Protein AF-A0A485MNL4-F1 (afdb_monomer)

Solvent-accessible surface area (backbone atoms only — not comparable to full-atom values): 18359 Å² total; per-residue (Å²): 131,90,80,83,50,73,73,52,52,54,50,49,51,54,51,47,52,50,51,50,51,48,53,63,47,47,63,46,69,73,33,66,62,51,66,76,72,55,74,63,63,69,61,50,52,50,51,52,49,53,49,51,51,50,53,51,53,50,50,52,52,53,52,52,53,53,51,51,50,54,50,51,52,53,51,48,56,52,50,52,55,47,52,55,50,50,52,51,52,50,54,48,54,53,49,54,47,41,67,71,73,60,40,70,81,76,41,93,62,27,76,82,67,41,93,56,39,81,77,72,53,75,68,95,71,86,54,96,82,42,82,84,64,37,77,90,66,69,73,63,60,92,84,64,65,88,56,51,66,60,54,50,50,53,50,52,51,50,54,49,52,52,52,52,50,53,49,53,53,52,52,50,52,52,50,53,49,50,54,51,51,52,51,49,51,52,52,50,52,51,51,53,52,50,52,52,51,52,53,50,52,50,53,51,49,54,50,49,50,54,49,50,51,52,50,52,55,48,64,73,63,60,87,75,86,87,82,84,89,83,84,89,78,81,86,84,82,94,75,90,73,87,75,83,79,81,82,81,79,81,88,76,82,85,77,79,74,82,72,73,80,78,78,73,79,79,83,76,80,82,74,88,76,88,80,90,82,84,83,89,78,91,84,84,84,84,83,87,88,130

Nearest PDB structures (foldseek):
  9cpc-assembly1_3Y  TM=6.433E-01  e=2.963E-23  Sus scrofa
  8otz-assembly1_Bj  TM=6.493E-01  e=3.528E-22  Bos taurus
  8j07-assembly1_5A  TM=6.165E-01  e=1.209E-22  Homo sapiens
  8to0-assembly1_Do  TM=5.913E-01  e=4.375E-20  Mus musculus

Structure (mmCIF, N/CA/C/O backbone):
data_AF-A0A485MNL4-F1
#
_entry.id   AF-A0A485MNL4-F1
#
loop_
_atom_site.group_PDB
_atom_site.id
_atom_site.type_symbol
_atom_site.label_atom_id
_atom_site.label_alt_id
_atom_site.label_comp_id
_atom_site.label_asym_id
_atom_site.label_entity_id
_atom_site.label_seq_id
_atom_site.pdbx_PDB_ins_code
_atom_site.Cartn_x
_atom_site.Cartn_y
_atom_site.Cartn_z
_atom_site.occupancy
_atom_site.B_iso_or_equiv
_atom_site.auth_seq_id
_atom_site.auth_comp_id
_atom_site.auth_asym_id
_atom_site.auth_atom_id
_atom_site.pdbx_PDB_model_num
ATOM 1 N N . MET A 1 1 ? -87.665 10.469 116.445 1.00 46.78 1 MET A N 1
ATOM 2 C CA . MET A 1 1 ? -86.927 9.883 115.307 1.00 46.78 1 MET A CA 1
ATOM 3 C C . MET A 1 1 ? -86.940 10.929 114.205 1.00 46.78 1 MET A C 1
ATOM 5 O O . MET A 1 1 ? -87.930 11.023 113.494 1.00 46.78 1 MET A O 1
ATOM 9 N N . GLU A 1 2 ? -85.938 11.808 114.157 1.00 48.69 2 GLU A N 1
ATOM 10 C CA . GLU A 1 2 ? -85.846 12.816 113.092 1.00 48.69 2 GLU A CA 1
ATOM 11 C C . GLU A 1 2 ? -85.555 12.113 111.759 1.00 48.69 2 GLU A C 1
ATOM 13 O O . GLU A 1 2 ? -84.594 11.352 111.643 1.00 48.69 2 GLU A O 1
ATOM 18 N N . ILE A 1 3 ? -86.433 12.309 110.775 1.00 55.81 3 ILE A N 1
ATOM 19 C CA . ILE A 1 3 ? -86.341 11.696 109.447 1.00 55.81 3 ILE A CA 1
ATOM 20 C C . ILE A 1 3 ? -85.399 12.566 108.606 1.00 55.81 3 ILE A C 1
ATOM 22 O O . ILE A 1 3 ? -85.751 13.686 108.238 1.00 55.81 3 ILE A O 1
ATOM 26 N N . ALA A 1 4 ? -84.194 12.065 108.327 1.00 59.66 4 ALA A N 1
ATOM 27 C CA . ALA A 1 4 ? -83.199 12.771 107.521 1.00 59.66 4 ALA A CA 1
ATOM 28 C C . ALA A 1 4 ? -83.695 12.979 106.075 1.00 59.66 4 ALA A C 1
ATOM 30 O O . ALA A 1 4 ? -84.113 12.032 105.408 1.00 59.66 4 ALA A O 1
ATOM 31 N N . GLN A 1 5 ? -83.642 14.221 105.583 1.00 67.62 5 GLN A N 1
ATOM 32 C CA . GLN A 1 5 ? -84.063 14.597 104.228 1.00 67.62 5 GLN A CA 1
ATOM 33 C C . GLN A 1 5 ? -83.014 14.156 103.179 1.00 67.62 5 GLN A C 1
ATOM 35 O O . GLN A 1 5 ? -81.820 14.116 103.481 1.00 67.62 5 GLN A O 1
ATOM 40 N N . PRO A 1 6 ? -83.392 13.881 101.915 1.00 67.69 6 PRO A N 1
ATOM 41 C CA . PRO A 1 6 ? -82.463 13.407 100.875 1.00 67.69 6 PRO A CA 1
ATOM 42 C C . PRO A 1 6 ? -81.295 14.372 100.593 1.00 67.69 6 PRO A C 1
ATOM 44 O O . PRO A 1 6 ? -80.171 13.931 100.362 1.00 67.69 6 PRO A O 1
ATOM 47 N N . ARG A 1 7 ? -81.520 15.690 100.717 1.00 68.12 7 ARG A N 1
ATOM 48 C CA . ARG A 1 7 ? -80.455 16.712 100.636 1.00 68.12 7 ARG A CA 1
ATOM 49 C C . ARG A 1 7 ? -79.430 16.589 101.763 1.00 68.12 7 ARG A C 1
ATOM 51 O O . ARG A 1 7 ? -78.258 16.905 101.566 1.00 68.12 7 ARG A O 1
ATOM 58 N N . ASP A 1 8 ? -79.851 16.130 102.936 1.00 69.88 8 ASP A N 1
ATOM 59 C CA . ASP A 1 8 ? -78.953 15.912 104.064 1.00 69.88 8 ASP A CA 1
ATOM 60 C C . ASP A 1 8 ? -78.149 14.625 103.873 1.00 69.88 8 ASP A C 1
ATOM 62 O O . ASP A 1 8 ? -76.959 14.615 104.171 1.00 69.88 8 ASP A O 1
ATOM 66 N N . LEU A 1 9 ? -78.717 13.584 103.255 1.00 74.00 9 LEU A N 1
ATOM 67 C CA . LEU A 1 9 ? -77.975 12.370 102.891 1.00 74.00 9 LEU A CA 1
ATOM 68 C C . LEU A 1 9 ? -76.849 12.653 101.877 1.00 74.00 9 LEU A C 1
ATOM 70 O O . LEU A 1 9 ? -75.722 12.193 102.061 1.00 74.00 9 LEU A O 1
ATOM 74 N N . GLU A 1 10 ? -77.105 13.468 100.851 1.00 77.88 10 GLU A N 1
ATOM 75 C CA . GLU A 1 10 ? -76.073 13.931 99.907 1.00 77.88 10 GLU A CA 1
ATOM 76 C C . GLU A 1 10 ? -74.975 14.756 100.601 1.00 77.88 10 GLU A C 1
ATOM 78 O O . GLU A 1 10 ? -73.777 14.594 100.323 1.00 77.88 10 GLU A O 1
ATOM 83 N N . ARG A 1 11 ? -75.359 15.607 101.563 1.00 78.50 11 ARG A N 1
ATOM 84 C CA . ARG A 1 11 ? -74.416 16.327 102.435 1.00 78.50 11 ARG A CA 1
ATOM 85 C C . ARG A 1 11 ? -73.594 15.364 103.291 1.00 78.50 11 ARG A C 1
ATOM 87 O O . ARG A 1 11 ? -72.381 15.526 103.375 1.00 78.50 11 ARG A O 1
ATOM 94 N N . TYR A 1 12 ? -74.193 14.326 103.867 1.00 81.06 12 TYR A N 1
ATOM 95 C CA . TYR A 1 12 ? -73.463 13.319 104.637 1.00 81.06 12 TYR A CA 1
ATOM 96 C C . TYR A 1 12 ? -72.499 12.506 103.767 1.00 81.06 12 TYR A C 1
ATOM 98 O O . TYR A 1 12 ? -71.368 12.275 104.189 1.00 81.06 12 TYR A O 1
ATOM 106 N N . LEU A 1 13 ? -72.877 12.132 102.541 1.00 83.88 13 LEU A N 1
ATOM 107 C CA . LEU A 1 13 ? -72.002 11.408 101.611 1.00 83.88 13 LEU A CA 1
ATOM 108 C C . LEU A 1 13 ? -70.831 12.266 101.123 1.00 83.88 13 LEU A C 1
ATOM 110 O O . LEU A 1 13 ? -69.694 11.794 101.079 1.00 83.88 13 LEU A O 1
ATOM 114 N N . SER A 1 14 ? -71.075 13.530 100.776 1.00 84.88 14 SER A N 1
ATOM 115 C CA . SER A 1 14 ? -70.011 14.470 100.396 1.00 84.88 14 SER A CA 1
ATOM 116 C C . SER A 1 14 ? -69.065 14.764 101.566 1.00 84.88 14 SER A C 1
ATOM 118 O O . SER A 1 14 ? -67.843 14.729 101.392 1.00 84.88 14 SER A O 1
ATOM 120 N N . LEU A 1 15 ? -69.598 14.946 102.779 1.00 84.38 15 LEU A N 1
ATOM 121 C CA . LEU A 1 15 ? -68.804 15.069 104.003 1.00 84.38 15 LEU A CA 1
ATOM 122 C C . LEU A 1 15 ? -68.019 13.788 104.309 1.00 84.38 15 LEU A C 1
ATOM 124 O O . LEU A 1 15 ? -66.856 13.879 104.696 1.00 84.38 15 LEU A O 1
ATOM 128 N N . ALA A 1 16 ? -68.600 12.606 104.102 1.00 85.38 16 ALA A N 1
ATOM 129 C CA . ALA A 1 16 ? -67.926 11.323 104.286 1.00 85.38 16 ALA A CA 1
ATOM 130 C C . ALA A 1 16 ? -66.794 11.122 103.268 1.00 85.38 16 ALA A C 1
ATOM 132 O O . ALA A 1 16 ? -65.694 10.749 103.666 1.00 85.38 16 ALA A O 1
ATOM 133 N N . LYS A 1 17 ? -67.006 11.453 101.985 1.00 89.06 17 LYS A N 1
ATOM 134 C CA . LYS A 1 17 ? -65.956 11.454 100.947 1.00 89.06 17 LYS A CA 1
ATOM 135 C C . LYS A 1 17 ? -64.816 12.405 101.304 1.00 89.06 17 LYS A C 1
ATOM 137 O O . LYS A 1 17 ? -63.653 12.029 101.1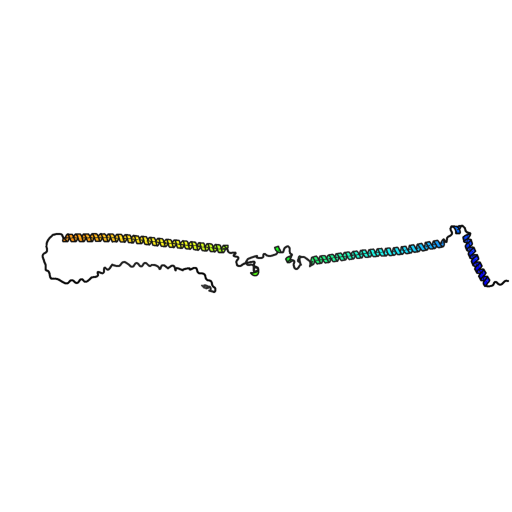87 1.00 89.06 17 LYS A O 1
ATOM 142 N N . ARG A 1 18 ? -65.137 13.609 101.794 1.00 87.31 18 ARG A N 1
ATOM 143 C CA . ARG A 1 18 ? -64.138 14.588 102.246 1.00 87.31 18 ARG A CA 1
ATOM 144 C C . ARG A 1 18 ? -63.364 14.082 103.461 1.00 87.31 18 ARG A C 1
ATOM 146 O O . ARG A 1 18 ? -62.141 14.125 103.450 1.00 87.31 18 ARG A O 1
ATOM 153 N N . ARG A 1 19 ? -64.054 13.552 104.477 1.00 87.44 19 ARG A N 1
ATOM 154 C CA . ARG A 1 19 ? -63.427 12.943 105.664 1.00 87.44 19 ARG A CA 1
ATOM 155 C C . ARG A 1 19 ? -62.539 11.760 105.280 1.00 87.44 19 ARG A C 1
ATOM 157 O O . ARG A 1 19 ? -61.420 11.669 105.764 1.00 87.44 19 ARG A O 1
ATOM 164 N N . HIS A 1 20 ? -62.994 10.894 104.378 1.00 89.00 20 HIS A N 1
ATOM 165 C CA . HIS A 1 20 ? -62.221 9.760 103.876 1.00 89.00 20 HIS A CA 1
ATOM 166 C C . HIS A 1 20 ? -60.980 10.211 103.087 1.00 89.00 20 HIS A C 1
ATOM 168 O O . HIS A 1 20 ? -59.881 9.720 103.337 1.00 89.00 20 HIS A O 1
ATOM 174 N N . GLY A 1 21 ? -61.126 11.200 102.200 1.00 89.56 21 GLY A N 1
ATOM 175 C CA . GLY A 1 21 ? -60.011 11.814 101.479 1.00 89.56 21 GLY A CA 1
ATOM 176 C C . GLY A 1 21 ? -58.986 12.463 102.414 1.00 89.56 21 GLY A C 1
ATOM 177 O O . GLY A 1 21 ? -57.785 12.250 102.237 1.00 89.56 21 GLY A O 1
ATOM 178 N N . GLU A 1 22 ? -59.443 13.179 103.449 1.00 89.56 22 GLU A N 1
ATOM 179 C CA . GLU A 1 22 ? -58.570 13.742 104.488 1.00 89.56 22 GLU A CA 1
ATOM 180 C C . GLU A 1 22 ? -57.870 12.645 105.295 1.00 89.56 22 GLU A C 1
ATOM 182 O O . GLU A 1 22 ? -56.666 12.742 105.504 1.00 89.56 22 GLU A O 1
ATOM 187 N N . LEU A 1 23 ? -58.545 11.551 105.663 1.00 87.69 23 LEU A N 1
ATOM 188 C CA . LEU A 1 23 ? -57.902 10.410 106.329 1.00 87.69 23 LEU A CA 1
ATOM 189 C C . LEU A 1 23 ? -56.820 9.760 105.443 1.00 87.69 23 LEU A C 1
ATOM 191 O O . LEU A 1 23 ? -55.719 9.479 105.920 1.00 87.69 23 LEU A O 1
ATOM 195 N N . CYS A 1 24 ? -57.073 9.564 104.144 1.00 86.00 24 CYS A N 1
ATOM 196 C CA . CYS A 1 24 ? -56.075 9.038 103.199 1.00 86.00 24 CYS A CA 1
ATOM 197 C C . CYS A 1 24 ? -54.913 10.015 102.944 1.00 86.00 24 CYS A C 1
ATOM 199 O O . CYS A 1 24 ? -53.790 9.602 102.644 1.00 86.00 24 CYS A O 1
ATOM 201 N N . ARG A 1 25 ? -55.150 11.324 103.058 1.00 86.50 25 ARG A N 1
ATOM 202 C CA . ARG A 1 25 ? -54.112 12.358 102.974 1.00 86.50 25 ARG A CA 1
ATOM 203 C C . ARG A 1 25 ? -53.277 12.428 104.254 1.00 86.50 25 ARG A C 1
ATOM 205 O O . ARG A 1 25 ? -52.053 12.419 104.168 1.00 86.50 25 ARG A O 1
ATOM 212 N N . GLN A 1 26 ? -53.907 12.421 105.426 1.00 87.00 26 GLN A N 1
ATOM 213 C CA . GLN A 1 26 ? -53.241 12.423 106.731 1.00 87.00 26 GLN A CA 1
ATOM 214 C C . GLN A 1 26 ? -52.296 11.225 106.886 1.00 87.00 26 GLN A C 1
ATOM 216 O O . GLN A 1 26 ? -51.151 11.410 107.293 1.00 87.00 26 GLN A O 1
ATOM 221 N N . LYS A 1 27 ? -52.712 10.024 106.454 1.00 84.69 27 LYS A N 1
ATOM 222 C CA . LYS A 1 27 ? -51.850 8.825 106.408 1.00 84.69 27 LYS A CA 1
ATOM 223 C C . LYS A 1 27 ? -50.544 9.036 105.624 1.00 84.69 27 LYS A C 1
ATOM 225 O O . LYS A 1 27 ? -49.531 8.431 105.962 1.00 84.69 27 LYS A O 1
ATOM 230 N N . ARG A 1 28 ? -50.551 9.898 104.599 1.00 81.94 28 ARG A N 1
ATOM 231 C CA . ARG A 1 28 ? -49.361 10.253 103.804 1.00 81.94 28 ARG A CA 1
ATOM 232 C C . ARG A 1 28 ? -48.537 11.370 104.451 1.00 81.94 28 ARG A C 1
ATOM 234 O O . ARG A 1 28 ? -47.317 11.290 104.449 1.00 81.94 28 ARG A O 1
ATOM 241 N N . ILE A 1 29 ? -49.191 12.380 105.031 1.00 83.75 29 ILE A N 1
ATOM 242 C CA . ILE A 1 29 ? -48.534 13.562 105.623 1.00 83.75 29 ILE A CA 1
ATOM 243 C C . ILE A 1 29 ? -47.827 13.239 106.947 1.00 83.75 29 ILE A C 1
ATOM 245 O O . ILE A 1 29 ? -46.728 13.741 107.194 1.00 83.75 29 ILE A O 1
ATOM 249 N N . PHE A 1 30 ? -48.445 12.411 107.796 1.00 85.44 30 PHE A N 1
ATOM 250 C CA . PHE A 1 30 ? -47.913 12.081 109.123 1.00 85.44 30 PHE A CA 1
ATOM 251 C C . PHE A 1 30 ? -46.879 10.946 109.110 1.00 85.44 30 PHE A C 1
ATOM 253 O O . PHE A 1 30 ? -46.165 10.764 110.092 1.00 85.44 30 PHE A O 1
ATOM 260 N N . ASN A 1 31 ? -46.735 10.215 108.000 1.00 84.62 31 ASN A N 1
ATOM 261 C CA . ASN A 1 31 ? -45.652 9.251 107.829 1.00 84.62 31 ASN A CA 1
ATOM 262 C C . ASN A 1 31 ? -44.394 9.967 107.302 1.00 84.62 31 ASN A C 1
ATOM 264 O O . ASN A 1 31 ? -44.281 10.267 106.113 1.00 84.62 31 ASN A O 1
ATOM 268 N N . ALA A 1 32 ? -43.433 10.234 108.192 1.00 85.75 32 ALA A N 1
ATOM 269 C CA . ALA A 1 32 ? -42.206 10.959 107.856 1.00 85.75 32 ALA A CA 1
ATOM 270 C C . ALA A 1 32 ? -41.379 10.284 106.742 1.00 85.75 32 ALA A C 1
ATOM 272 O O . ALA A 1 32 ? -40.773 10.984 105.934 1.00 85.75 32 ALA A O 1
ATOM 273 N N . ARG A 1 33 ? -41.393 8.946 106.645 1.00 84.12 33 ARG A N 1
ATOM 274 C CA . ARG A 1 33 ? -40.648 8.195 105.621 1.00 84.12 33 ARG A CA 1
ATOM 275 C C . ARG A 1 33 ? -41.258 8.373 104.231 1.00 84.12 33 ARG A C 1
ATOM 277 O O . ARG A 1 33 ? -40.530 8.680 103.293 1.00 84.12 33 ARG A O 1
ATOM 284 N N . ASN A 1 34 ? -42.584 8.279 104.118 1.00 83.25 34 ASN A N 1
ATOM 285 C CA . ASN A 1 34 ? -43.293 8.512 102.852 1.00 83.25 34 ASN A CA 1
ATOM 286 C C . ASN A 1 34 ? -43.189 9.975 102.389 1.00 83.25 34 ASN A C 1
ATOM 288 O O . ASN A 1 34 ? -43.314 10.255 101.204 1.00 83.25 34 ASN A O 1
ATOM 292 N N . ARG A 1 35 ? -42.944 10.919 103.305 1.00 80.38 35 ARG A N 1
ATOM 293 C CA . ARG A 1 35 ? -42.721 12.332 102.970 1.00 80.38 35 ARG A CA 1
ATOM 294 C C . ARG A 1 35 ? -41.326 12.606 102.403 1.00 80.38 35 ARG A C 1
ATOM 296 O O . ARG A 1 35 ? -41.183 13.514 101.596 1.00 80.38 35 ARG A O 1
ATOM 303 N N . ILE A 1 36 ? -40.312 11.862 102.851 1.00 83.38 36 ILE A N 1
ATOM 304 C CA . ILE A 1 36 ? -38.912 12.070 102.444 1.00 83.38 36 ILE A CA 1
ATOM 305 C C . ILE A 1 36 ? -38.550 11.205 101.222 1.00 83.38 36 ILE A C 1
ATOM 307 O O . ILE A 1 36 ? -37.844 11.684 100.344 1.00 83.38 36 ILE A O 1
ATOM 311 N N . ILE A 1 37 ? -39.025 9.953 101.150 1.00 83.69 37 ILE A N 1
ATOM 312 C CA . ILE A 1 37 ? -38.625 8.950 100.131 1.00 83.69 37 ILE A CA 1
ATOM 313 C C . ILE A 1 37 ? -39.855 8.193 99.584 1.00 83.69 37 ILE A C 1
ATOM 315 O O . ILE A 1 37 ? -39.777 7.035 99.185 1.00 83.69 37 ILE A O 1
ATOM 319 N N . GLY A 1 38 ? -41.043 8.796 99.636 1.00 79.62 38 GLY A N 1
ATOM 320 C CA . GLY A 1 38 ? -42.254 8.151 99.128 1.00 79.62 38 GLY A CA 1
ATOM 321 C C . GLY A 1 38 ? -42.278 8.110 97.605 1.00 79.62 38 GLY A C 1
ATOM 322 O O . GLY A 1 38 ? -42.076 9.130 96.951 1.00 79.62 38 GLY A O 1
ATOM 323 N N . GLY A 1 39 ? -42.589 6.941 97.058 1.00 84.00 39 GLY A N 1
ATOM 324 C CA . GLY A 1 39 ? -42.828 6.724 95.639 1.00 84.00 39 GLY A CA 1
ATOM 325 C C . GLY A 1 39 ? -43.716 5.505 95.437 1.00 84.00 39 GLY A C 1
ATOM 326 O O . GLY A 1 39 ? -43.898 4.707 96.357 1.00 84.00 39 GLY A O 1
ATOM 327 N N . ASP A 1 40 ? -44.300 5.405 94.251 1.00 87.44 40 ASP A N 1
ATOM 328 C CA . ASP A 1 40 ? -45.097 4.254 93.843 1.00 87.44 40 ASP A CA 1
ATOM 329 C C . ASP A 1 40 ? -44.173 3.251 93.140 1.00 87.44 40 ASP A C 1
ATOM 331 O O . ASP A 1 40 ? -43.822 3.427 91.973 1.00 87.44 40 ASP A O 1
ATOM 335 N N . THR A 1 41 ? -43.709 2.249 93.891 1.00 86.88 41 THR A N 1
ATOM 336 C CA . THR A 1 41 ? -42.782 1.223 93.388 1.00 86.88 41 THR A CA 1
ATOM 337 C C . THR A 1 41 ? -43.399 0.420 92.254 1.00 86.88 41 THR A C 1
ATOM 339 O O . THR A 1 41 ? -42.719 0.146 91.271 1.00 86.88 41 THR A O 1
ATOM 342 N N . ASP A 1 42 ? -44.698 0.136 92.343 1.00 89.94 42 ASP A N 1
ATOM 343 C CA . ASP A 1 42 ? -45.415 -0.667 91.357 1.00 89.94 42 ASP A CA 1
ATOM 344 C C . ASP A 1 42 ? -45.552 0.108 90.034 1.00 89.94 42 ASP A C 1
ATOM 346 O O . ASP A 1 42 ? -45.394 -0.457 88.950 1.00 89.94 42 ASP A O 1
ATOM 350 N N . ALA A 1 43 ? -45.764 1.430 90.103 1.00 93.38 43 ALA A N 1
ATOM 351 C CA . ALA A 1 43 ? -45.771 2.294 88.922 1.00 93.38 43 ALA A CA 1
ATOM 352 C C . ALA A 1 43 ? -44.386 2.422 88.265 1.00 93.38 43 ALA A C 1
ATOM 354 O O . ALA A 1 43 ? -44.294 2.470 87.037 1.00 93.38 43 ALA A O 1
ATOM 355 N N . TRP A 1 44 ? -43.305 2.473 89.050 1.00 93.25 44 TRP A N 1
ATOM 356 C CA . TRP A 1 44 ? -41.940 2.471 88.509 1.00 93.25 44 TRP A CA 1
ATOM 357 C C . TRP A 1 44 ? -41.582 1.132 87.867 1.00 93.25 44 TRP A C 1
ATOM 359 O O . TRP A 1 44 ? -41.021 1.122 86.772 1.00 93.25 44 TRP A O 1
ATOM 369 N N . ASP A 1 45 ? -41.960 0.015 88.486 1.00 94.62 45 ASP A N 1
ATOM 370 C CA . ASP A 1 45 ? -41.765 -1.318 87.915 1.00 94.62 45 ASP A CA 1
ATOM 371 C C . ASP A 1 45 ? -42.534 -1.473 86.594 1.00 94.62 45 ASP A C 1
ATOM 373 O O . ASP A 1 45 ? -41.979 -1.981 85.615 1.00 94.62 45 ASP A O 1
ATOM 377 N N . ALA A 1 46 ? -43.764 -0.948 86.514 1.00 94.44 46 ALA A N 1
ATOM 378 C CA . ALA A 1 46 ? -44.531 -0.891 85.271 1.00 94.44 46 ALA A CA 1
ATOM 379 C C . ALA A 1 46 ? -43.841 -0.029 84.194 1.00 94.44 46 ALA A C 1
ATOM 381 O O . ALA A 1 46 ? -43.721 -0.461 83.049 1.00 94.44 46 ALA A O 1
ATOM 382 N N . GLN A 1 47 ? -43.308 1.147 84.549 1.00 94.88 47 GLN A N 1
ATOM 383 C CA . GLN A 1 47 ? -42.560 2.001 83.613 1.00 94.88 47 GLN A CA 1
ATOM 384 C C . GLN A 1 47 ? -41.284 1.328 83.093 1.00 94.88 47 GLN A C 1
ATOM 386 O O . GLN A 1 47 ? -40.988 1.401 81.900 1.00 94.88 47 GLN A O 1
ATOM 391 N N . VAL A 1 48 ? -40.530 0.655 83.967 1.00 96.94 48 VAL A N 1
ATOM 392 C CA . VAL A 1 48 ? -39.333 -0.106 83.584 1.00 96.94 48 VAL A CA 1
ATOM 393 C C . VAL A 1 48 ? -39.709 -1.271 82.671 1.00 96.94 48 VAL A C 1
ATOM 395 O O . VAL A 1 48 ? -39.003 -1.546 81.701 1.00 96.94 48 VAL A O 1
ATOM 398 N N . HIS A 1 49 ? -40.815 -1.955 82.955 1.00 95.62 49 HIS A N 1
ATOM 399 C CA . HIS A 1 49 ? -41.320 -3.031 82.111 1.00 95.62 49 HIS A CA 1
ATOM 400 C C . HIS A 1 49 ? -41.720 -2.522 80.717 1.00 95.62 49 HIS A C 1
ATOM 402 O O . HIS A 1 49 ? -41.283 -3.086 79.713 1.00 95.62 49 HIS A O 1
ATOM 408 N N . ASP A 1 50 ? -42.460 -1.416 80.640 1.00 95.81 50 ASP A N 1
ATOM 409 C CA . ASP A 1 50 ? -42.838 -0.780 79.373 1.00 95.81 50 ASP A CA 1
ATOM 410 C C . ASP A 1 50 ? -41.612 -0.330 78.571 1.00 95.81 50 ASP A C 1
ATOM 412 O O . ASP A 1 50 ? -41.561 -0.505 77.352 1.00 95.81 50 ASP A O 1
ATOM 416 N N . GLN A 1 51 ? -40.598 0.217 79.246 1.00 97.12 51 GLN A N 1
ATOM 417 C CA . GLN A 1 51 ? -39.336 0.604 78.621 1.00 97.12 51 GLN A CA 1
ATOM 418 C C . GLN A 1 51 ? -38.599 -0.613 78.043 1.00 97.12 51 GLN A C 1
ATOM 420 O O . GLN A 1 51 ? -38.177 -0.579 76.888 1.00 97.12 51 GLN A O 1
ATOM 425 N N . LYS A 1 52 ? -38.522 -1.721 78.790 1.00 97.06 52 LYS A N 1
ATOM 426 C CA . LYS A 1 52 ? -37.927 -2.978 78.305 1.00 97.06 52 LYS A CA 1
ATOM 427 C C . LYS A 1 52 ? -38.673 -3.546 77.100 1.00 97.06 52 LYS A C 1
ATOM 429 O O . LYS A 1 52 ? -38.034 -4.044 76.176 1.00 97.06 52 LYS A O 1
ATOM 434 N N . ILE A 1 53 ? -40.006 -3.466 77.085 1.00 96.38 53 ILE A N 1
ATOM 435 C CA . ILE A 1 53 ? -40.802 -3.875 75.920 1.00 96.38 53 ILE A CA 1
ATOM 436 C C . ILE A 1 53 ? -40.440 -3.011 74.712 1.00 96.38 53 ILE A C 1
ATOM 438 O O . ILE A 1 53 ? -40.167 -3.559 73.645 1.00 96.38 53 ILE A O 1
ATOM 442 N N . LYS A 1 54 ? -40.399 -1.682 74.867 1.00 96.50 54 LYS A N 1
ATOM 443 C CA . LYS A 1 54 ? -40.031 -0.764 73.777 1.00 96.50 54 LYS A CA 1
ATOM 444 C C . LYS A 1 54 ? -38.650 -1.091 73.222 1.00 96.50 54 LYS A C 1
ATOM 446 O O . LYS A 1 54 ? -38.536 -1.331 72.023 1.00 96.50 54 LYS A O 1
ATOM 451 N N . GLU A 1 55 ? -37.649 -1.215 74.086 1.00 97.12 55 GLU A N 1
ATOM 452 C CA . GLU A 1 55 ? -36.279 -1.569 73.699 1.00 97.12 55 GLU A CA 1
ATOM 453 C C . GLU A 1 55 ? -36.214 -2.918 72.976 1.00 97.12 55 GLU A C 1
ATOM 455 O O . GLU A 1 55 ? -35.562 -3.035 71.940 1.00 97.12 55 GLU A O 1
ATOM 460 N N . ALA A 1 56 ? -36.934 -3.935 73.462 1.00 96.56 56 ALA A N 1
ATOM 461 C CA . ALA A 1 56 ? -37.008 -5.232 72.795 1.00 96.56 56 ALA A CA 1
ATOM 462 C C . ALA A 1 56 ? -37.672 -5.131 71.411 1.00 96.56 56 ALA A C 1
ATOM 464 O O . ALA A 1 56 ? -37.196 -5.748 70.456 1.00 96.56 56 ALA A O 1
ATOM 465 N N . THR A 1 57 ? -38.737 -4.334 71.272 1.00 95.88 57 THR A N 1
ATOM 466 C CA . THR A 1 57 ? -39.410 -4.135 69.979 1.00 95.88 57 THR A CA 1
ATOM 467 C C . THR A 1 57 ? -38.553 -3.355 68.983 1.00 95.88 57 THR A C 1
ATOM 469 O O . THR A 1 57 ? -38.517 -3.709 67.806 1.00 95.88 57 THR A O 1
ATOM 472 N N . GLU A 1 58 ? -37.830 -2.329 69.433 1.00 96.62 58 GLU A N 1
ATOM 473 C CA . GLU A 1 58 ? -36.900 -1.567 68.597 1.00 96.62 58 GLU A CA 1
ATOM 474 C C . GLU A 1 58 ? -35.717 -2.431 68.178 1.00 96.62 58 GLU A C 1
ATOM 476 O O . GLU A 1 58 ? -35.376 -2.474 66.997 1.00 96.62 58 GLU A O 1
ATOM 481 N N . LYS A 1 59 ? -35.146 -3.200 69.110 1.00 97.19 59 LYS A N 1
ATOM 482 C CA . LYS A 1 59 ? -34.078 -4.153 68.811 1.00 97.19 59 LYS A CA 1
ATOM 483 C C . LYS A 1 59 ? -34.521 -5.181 67.773 1.00 97.19 59 LYS A C 1
ATOM 485 O O . LYS A 1 59 ? -33.811 -5.374 66.790 1.00 97.19 59 LYS A O 1
ATOM 490 N N . ALA A 1 60 ? -35.710 -5.765 67.927 1.00 96.81 60 ALA A N 1
ATOM 491 C CA . ALA A 1 60 ? -36.260 -6.696 66.944 1.00 96.81 60 ALA A CA 1
ATOM 492 C C . ALA A 1 60 ? -36.421 -6.042 65.558 1.00 96.81 60 ALA A C 1
ATOM 494 O O . ALA A 1 60 ? -36.053 -6.644 64.553 1.00 96.81 60 ALA A O 1
ATOM 495 N N . ARG A 1 61 ? -36.894 -4.788 65.488 1.00 96.81 61 ARG A N 1
ATOM 496 C CA . ARG A 1 61 ? -36.983 -4.028 64.224 1.00 96.81 61 ARG A CA 1
ATOM 497 C C . ARG A 1 61 ? -35.611 -3.762 63.599 1.00 96.81 61 ARG A C 1
ATOM 499 O O . ARG A 1 61 ? -35.437 -3.897 62.391 1.00 96.81 61 ARG A O 1
ATOM 506 N N . HIS A 1 62 ? -34.620 -3.382 64.399 1.00 97.38 62 HIS A N 1
ATOM 507 C CA . HIS A 1 62 ? -33.260 -3.177 63.901 1.00 97.38 62 HIS A CA 1
ATOM 508 C C . HIS A 1 62 ? -32.642 -4.480 63.391 1.00 97.38 62 HIS A C 1
ATOM 510 O O . HIS A 1 62 ? -31.976 -4.478 62.357 1.00 97.38 62 HIS A O 1
ATOM 516 N N . GLU A 1 63 ? -32.900 -5.601 64.064 1.00 97.00 63 GLU A N 1
ATOM 517 C CA . GLU A 1 63 ? -32.453 -6.924 63.631 1.00 97.00 63 GLU A CA 1
ATOM 518 C C . GLU A 1 63 ? -33.095 -7.346 62.302 1.00 97.00 63 GLU A C 1
ATOM 520 O O . GLU A 1 63 ? -32.382 -7.866 61.437 1.00 97.00 63 GLU A O 1
ATOM 525 N N . THR A 1 64 ? -34.391 -7.071 62.089 1.00 97.25 64 THR A N 1
ATOM 526 C CA . THR A 1 64 ? -35.057 -7.346 60.803 1.00 97.25 64 THR A CA 1
ATOM 527 C C . THR A 1 64 ? -34.469 -6.504 59.676 1.00 97.25 64 THR A C 1
ATOM 529 O O . THR A 1 64 ? -34.081 -7.061 58.650 1.00 97.25 64 THR A O 1
ATOM 532 N N . PHE A 1 65 ? -34.288 -5.195 59.880 1.00 97.81 65 PHE A N 1
ATOM 533 C CA . PHE A 1 65 ? -33.672 -4.332 58.864 1.00 97.81 65 PHE A CA 1
ATOM 534 C C . PHE A 1 65 ? -32.221 -4.723 58.570 1.00 97.81 65 PHE A C 1
ATOM 536 O O . PHE A 1 65 ? -31.797 -4.743 57.416 1.00 97.81 65 PHE A O 1
ATOM 543 N N . ALA A 1 66 ? -31.451 -5.098 59.595 1.00 97.81 66 ALA A N 1
ATOM 544 C CA . ALA A 1 66 ? -30.094 -5.591 59.403 1.00 97.81 66 ALA A CA 1
ATOM 545 C C . ALA A 1 66 ? -30.072 -6.910 58.612 1.00 97.81 66 ALA A C 1
ATOM 547 O O . ALA A 1 66 ? -29.157 -7.137 57.821 1.00 97.81 66 ALA A O 1
ATOM 548 N N . ALA A 1 67 ? -31.060 -7.790 58.805 1.00 97.12 67 ALA A N 1
ATOM 549 C CA . ALA A 1 67 ? -31.190 -9.017 58.026 1.00 97.12 67 ALA A CA 1
ATOM 550 C C . ALA A 1 67 ? -31.535 -8.738 56.557 1.00 97.12 67 ALA A C 1
ATOM 552 O O . ALA A 1 67 ? -30.904 -9.322 55.677 1.00 97.12 67 ALA A O 1
ATOM 553 N N . GLU A 1 68 ? -32.469 -7.825 56.291 1.00 97.50 68 GLU A N 1
ATOM 554 C CA . GLU A 1 68 ? -32.825 -7.395 54.933 1.00 97.50 68 GLU A CA 1
ATOM 555 C C . GLU A 1 68 ? -31.636 -6.760 54.208 1.00 97.50 68 GLU A C 1
ATOM 557 O O . GLU A 1 68 ? -31.345 -7.118 53.069 1.00 97.50 68 GLU A O 1
ATOM 562 N N . MET A 1 69 ? -30.884 -5.893 54.889 1.00 97.75 69 MET A N 1
ATOM 563 C CA . MET A 1 69 ? -29.671 -5.279 54.346 1.00 97.75 69 MET A CA 1
ATOM 564 C C . MET A 1 69 ? -28.639 -6.337 53.933 1.00 97.75 69 MET A C 1
ATOM 566 O O . MET A 1 69 ? -28.171 -6.318 52.799 1.00 97.75 69 MET A O 1
ATOM 570 N N . ARG A 1 70 ? -28.384 -7.348 54.779 1.00 97.75 70 ARG A N 1
ATOM 571 C CA . ARG A 1 70 ? -27.491 -8.469 54.425 1.00 97.75 70 ARG A CA 1
ATOM 572 C C . ARG A 1 70 ? -27.968 -9.248 53.193 1.00 97.75 70 ARG A C 1
ATOM 574 O O . ARG A 1 70 ? -27.142 -9.722 52.412 1.00 97.75 70 ARG A O 1
ATOM 581 N N . GLN A 1 71 ? -29.280 -9.418 53.021 1.00 97.75 71 GLN A N 1
ATOM 582 C CA . GLN A 1 71 ? -29.834 -10.079 51.835 1.00 97.75 71 GLN A CA 1
ATOM 583 C C . GLN A 1 71 ? -29.657 -9.215 50.583 1.00 97.75 71 GLN A C 1
ATOM 585 O O . GLN A 1 71 ? -29.221 -9.724 49.550 1.00 97.75 71 GLN A O 1
ATOM 590 N N . ASN A 1 72 ? -29.932 -7.915 50.679 1.00 98.12 72 ASN A N 1
ATOM 591 C CA . ASN A 1 72 ? -29.774 -6.974 49.572 1.00 98.12 72 ASN A CA 1
ATOM 592 C C . ASN A 1 72 ? -28.311 -6.849 49.128 1.00 98.12 72 ASN A C 1
ATOM 594 O O . ASN A 1 72 ? -28.037 -6.877 47.926 1.00 98.12 72 ASN A O 1
ATOM 598 N N . ASP A 1 73 ? -27.365 -6.820 50.068 1.00 98.19 73 ASP A N 1
ATOM 599 C CA . ASP A 1 73 ? -25.929 -6.828 49.768 1.00 98.19 73 ASP A CA 1
ATOM 600 C C . ASP A 1 73 ? -25.541 -8.095 48.997 1.00 98.19 73 ASP A C 1
ATOM 602 O O . ASP A 1 73 ? -24.869 -8.042 47.964 1.00 98.19 73 ASP A O 1
ATOM 606 N N . LYS A 1 74 ? -26.039 -9.258 49.438 1.00 98.00 74 LYS A N 1
ATOM 607 C CA . LYS A 1 74 ? -25.809 -10.533 48.749 1.00 98.00 74 LYS A CA 1
ATOM 608 C C . LYS A 1 74 ? -26.377 -10.527 47.328 1.00 98.00 74 LYS A C 1
ATOM 610 O O . LYS A 1 74 ? -25.711 -11.007 46.409 1.00 98.00 74 LYS A O 1
ATOM 615 N N . ILE A 1 75 ? -27.588 -10.004 47.139 1.00 98.12 75 ILE A N 1
ATOM 616 C CA . ILE A 1 75 ? -28.221 -9.887 45.817 1.00 98.12 75 ILE A CA 1
ATOM 617 C C . ILE A 1 75 ? -27.385 -8.975 44.915 1.00 98.12 75 ILE A C 1
ATOM 619 O O . ILE A 1 75 ? -27.093 -9.350 43.780 1.00 98.12 75 ILE A O 1
ATOM 623 N N . THR A 1 76 ? -26.932 -7.836 45.437 1.00 98.25 76 THR A N 1
ATOM 624 C CA . THR A 1 76 ? -26.107 -6.864 44.707 1.00 98.25 76 THR A CA 1
ATOM 625 C C . THR A 1 76 ? -24.808 -7.499 44.212 1.00 98.25 76 THR A C 1
ATOM 627 O O . THR A 1 76 ? -24.530 -7.453 43.015 1.00 98.25 76 THR A O 1
ATOM 630 N N . CYS A 1 77 ? -24.077 -8.209 45.078 1.00 98.06 77 CYS A N 1
ATOM 631 C CA . CYS A 1 77 ? -22.856 -8.925 44.692 1.00 98.06 77 CYS A CA 1
ATOM 632 C C . CYS A 1 77 ? -23.097 -9.966 43.583 1.00 98.06 77 CYS A C 1
ATOM 634 O O . CYS A 1 77 ? -22.274 -10.141 42.680 1.00 98.06 77 CYS A O 1
ATOM 636 N N . ILE A 1 78 ? -24.228 -10.682 43.627 1.00 98.06 78 ILE A N 1
ATOM 637 C CA . ILE A 1 78 ? -24.578 -11.671 42.597 1.00 98.06 78 ILE A CA 1
ATOM 638 C C . ILE A 1 78 ? -24.873 -10.983 41.261 1.00 98.06 78 ILE A C 1
ATOM 640 O O . ILE A 1 78 ? -24.428 -11.476 40.218 1.00 98.06 78 ILE A O 1
ATOM 644 N N . LEU A 1 79 ? -25.623 -9.879 41.280 1.00 98.38 79 LEU A N 1
ATOM 645 C CA . LEU A 1 79 ? -25.974 -9.115 40.083 1.00 98.38 79 LEU A CA 1
ATOM 646 C C . LEU A 1 79 ? -24.737 -8.484 39.442 1.00 98.38 79 LEU A C 1
ATOM 648 O O . LEU A 1 79 ? -24.534 -8.665 38.243 1.00 98.38 79 LEU A O 1
ATOM 652 N N . GLU A 1 80 ? -23.856 -7.874 40.234 1.00 98.12 80 GLU A N 1
ATOM 653 C CA . GLU A 1 80 ? -22.586 -7.329 39.744 1.00 98.12 80 GLU A CA 1
ATOM 654 C C . GLU A 1 80 ? -21.721 -8.430 39.109 1.00 98.12 80 GLU A C 1
ATOM 656 O O . GLU A 1 80 ? -21.162 -8.271 38.023 1.00 98.12 80 GLU A O 1
ATOM 661 N N . GLY A 1 81 ? -21.660 -9.609 39.738 1.00 98.19 81 GLY A N 1
ATOM 662 C CA . GLY A 1 81 ? -20.947 -10.758 39.183 1.00 98.19 81 GLY A CA 1
ATOM 663 C C . GLY A 1 81 ? -21.518 -11.249 37.847 1.00 98.19 81 GLY A C 1
ATOM 664 O O . GLY A 1 81 ? -20.759 -11.728 37.000 1.00 98.19 81 GLY A O 1
ATOM 665 N N . ARG A 1 82 ? -22.839 -11.149 37.638 1.00 98.12 82 ARG A N 1
ATOM 666 C CA . ARG A 1 82 ? -23.491 -11.467 36.354 1.00 98.12 82 ARG A CA 1
ATOM 667 C C . ARG A 1 82 ? -23.151 -10.420 35.304 1.00 98.12 82 ARG A C 1
ATOM 669 O O . ARG A 1 82 ? -22.592 -10.787 34.277 1.00 98.12 82 ARG A O 1
ATOM 676 N N . GLU A 1 83 ? -23.355 -9.144 35.614 1.00 98.12 83 GLU A N 1
ATOM 677 C CA . GLU A 1 83 ? -23.039 -8.032 34.714 1.00 98.12 83 GLU A CA 1
ATOM 678 C C . GLU A 1 83 ? -21.575 -8.080 34.253 1.00 98.12 83 GLU A C 1
ATOM 680 O O . GLU A 1 83 ? -21.274 -7.951 33.066 1.00 98.12 83 GLU A O 1
ATOM 685 N N . ARG A 1 84 ? -20.643 -8.357 35.172 1.00 98.19 84 ARG A N 1
ATOM 686 C CA . ARG A 1 84 ? -19.215 -8.465 34.851 1.00 98.19 84 ARG A CA 1
ATOM 687 C C . ARG A 1 84 ? -18.918 -9.610 33.880 1.00 98.19 84 ARG A C 1
ATOM 689 O O . ARG A 1 84 ? -18.068 -9.460 32.998 1.00 98.19 84 ARG A O 1
ATOM 696 N N . ARG A 1 85 ? -19.595 -10.756 34.030 1.00 98.25 85 ARG A N 1
ATOM 697 C CA . ARG A 1 85 ? -19.471 -11.894 33.103 1.00 98.25 85 ARG A CA 1
ATOM 698 C C . ARG A 1 85 ? -20.071 -11.566 31.742 1.00 98.25 85 ARG A C 1
ATOM 700 O O . ARG A 1 85 ? -19.413 -11.829 30.738 1.00 98.25 85 ARG A O 1
ATOM 707 N N . ASP A 1 86 ? -21.244 -10.948 31.715 1.00 98.25 86 ASP A N 1
ATOM 708 C CA . ASP A 1 86 ? -21.931 -10.575 30.478 1.00 98.25 86 ASP A CA 1
ATOM 709 C C . ASP A 1 86 ? -21.110 -9.548 29.697 1.00 98.25 86 ASP A C 1
ATOM 711 O O . ASP A 1 86 ? -20.845 -9.735 28.510 1.00 98.25 86 ASP A O 1
ATOM 715 N N . ARG A 1 87 ? -20.570 -8.533 30.384 1.00 98.31 87 ARG A N 1
ATOM 716 C CA . ARG A 1 87 ? -19.642 -7.560 29.799 1.00 98.31 87 ARG A CA 1
ATOM 717 C C . ARG A 1 87 ? -18.403 -8.236 29.223 1.00 98.31 87 ARG A C 1
ATOM 719 O O . ARG A 1 87 ? -18.005 -7.927 28.104 1.00 98.31 87 ARG A O 1
ATOM 726 N N . LYS A 1 88 ? -17.798 -9.179 29.952 1.00 98.44 88 LYS A N 1
ATOM 727 C CA . LYS A 1 88 ? -16.636 -9.934 29.457 1.00 98.44 88 LYS A CA 1
ATOM 728 C C . LYS A 1 88 ? -16.987 -10.768 28.221 1.00 98.44 88 LYS A C 1
ATOM 730 O O . LYS A 1 88 ? -16.205 -10.789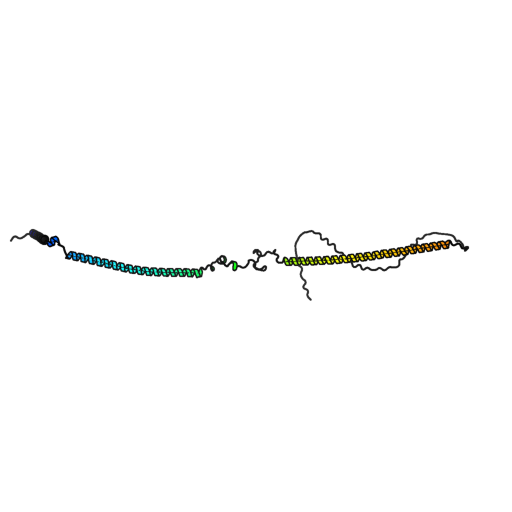 27.274 1.00 98.44 88 LYS A O 1
ATOM 735 N N . SER A 1 89 ? -18.143 -11.431 28.225 1.00 98.50 89 SER A N 1
ATOM 736 C CA . SER A 1 89 ? -18.635 -12.226 27.096 1.00 98.50 89 SER A CA 1
ATOM 737 C C . SER A 1 89 ? -18.874 -11.356 25.863 1.00 98.50 89 SER A C 1
ATOM 739 O O . SER A 1 89 ? -18.413 -11.691 24.776 1.00 98.50 89 SER A O 1
ATOM 741 N N . LEU A 1 90 ? -19.511 -10.198 26.044 1.00 98.38 90 LEU A N 1
ATOM 742 C CA . LEU A 1 90 ? -19.750 -9.231 24.979 1.00 98.38 90 LEU A CA 1
ATOM 743 C C . LEU A 1 90 ? -18.437 -8.692 24.401 1.00 98.38 90 LEU A C 1
ATOM 745 O O . LEU A 1 90 ? -18.250 -8.714 23.189 1.00 98.38 90 LEU A O 1
ATOM 749 N N . CYS A 1 91 ? -17.499 -8.260 25.250 1.00 98.31 91 CYS A N 1
ATOM 750 C CA . CYS A 1 91 ? -16.188 -7.793 24.794 1.00 98.31 91 CYS A CA 1
ATOM 751 C C . CYS A 1 91 ? -15.431 -8.881 24.025 1.00 98.31 91 CYS A C 1
ATOM 753 O O . CYS A 1 91 ? -14.792 -8.579 23.018 1.00 98.31 91 CYS A O 1
ATOM 755 N N . LYS A 1 92 ? -15.518 -10.141 24.473 1.00 98.50 92 LYS A N 1
ATOM 756 C CA . LYS A 1 92 ? -14.928 -11.273 23.759 1.00 98.50 92 LYS A CA 1
ATOM 757 C C . LYS A 1 92 ? -15.578 -11.455 22.386 1.00 98.50 92 LYS A C 1
ATOM 759 O O . LYS A 1 92 ? -14.859 -11.478 21.400 1.00 98.50 92 LYS A O 1
ATOM 764 N N . ALA A 1 93 ? -16.908 -11.491 22.310 1.00 98.44 93 ALA A N 1
ATOM 765 C CA . ALA A 1 93 ? -17.627 -11.643 21.046 1.00 98.44 93 ALA A CA 1
ATOM 766 C C . ALA A 1 93 ? -17.319 -10.510 20.050 1.00 98.44 93 ALA A C 1
ATOM 768 O O . ALA A 1 93 ? -17.136 -10.767 18.863 1.00 98.44 93 ALA A O 1
ATOM 769 N N . ILE A 1 94 ? -17.208 -9.264 20.529 1.00 98.25 94 ILE A N 1
ATOM 770 C CA . ILE A 1 94 ? -16.806 -8.117 19.701 1.00 98.25 94 ILE A CA 1
ATOM 771 C C . ILE A 1 94 ? -15.387 -8.310 19.164 1.00 98.25 94 ILE A C 1
ATOM 773 O O . ILE A 1 94 ? -15.157 -8.110 17.974 1.00 98.25 94 ILE A O 1
ATOM 777 N N . ASN A 1 95 ? -14.445 -8.710 20.018 1.00 98.00 95 ASN A N 1
ATOM 778 C CA . ASN A 1 95 ? -13.061 -8.924 19.606 1.00 98.00 95 ASN A CA 1
ATOM 779 C C . ASN A 1 95 ? -12.953 -10.088 18.605 1.00 98.00 95 ASN A C 1
ATOM 781 O O . ASN A 1 95 ? -12.335 -9.940 17.556 1.00 98.00 95 ASN A O 1
ATOM 785 N N . ASP A 1 96 ? -13.636 -11.202 18.870 1.00 98.06 96 ASP A N 1
ATOM 786 C CA . ASP A 1 96 ? -13.690 -12.360 17.973 1.00 98.06 96 ASP A CA 1
ATOM 787 C C . ASP A 1 96 ? -14.268 -11.958 16.599 1.00 98.06 96 ASP A C 1
ATOM 789 O O . ASP A 1 96 ? -13.726 -12.324 15.553 1.00 98.06 96 ASP A O 1
ATOM 793 N N . PHE A 1 97 ? -15.320 -11.131 16.580 1.00 97.88 97 PHE A N 1
ATOM 794 C CA . PHE A 1 97 ? -15.895 -10.586 15.349 1.00 97.88 97 PHE A CA 1
ATOM 795 C C . PHE A 1 97 ? -14.912 -9.674 14.602 1.00 97.88 97 PHE A C 1
ATOM 797 O O . PHE A 1 97 ? -14.727 -9.825 13.394 1.00 97.88 97 PHE A O 1
ATOM 804 N N . GLN A 1 98 ? -14.246 -8.757 15.307 1.00 96.44 98 GLN A N 1
ATOM 805 C CA . GLN A 1 98 ? -13.246 -7.859 14.723 1.00 96.44 98 GLN A CA 1
ATOM 806 C C . GLN A 1 98 ? -12.076 -8.641 14.116 1.00 96.44 98 GLN A C 1
ATOM 808 O O . GLN A 1 98 ? -11.688 -8.388 12.978 1.00 96.44 98 GLN A O 1
ATOM 813 N N . GLN A 1 99 ? -11.559 -9.642 14.828 1.00 95.75 99 GLN A N 1
ATOM 814 C CA . GLN A 1 99 ? -10.471 -10.490 14.341 1.00 95.75 99 GLN A CA 1
ATOM 815 C C . GLN A 1 99 ? -10.878 -11.342 13.140 1.00 95.75 99 GLN A C 1
ATOM 817 O O . GLN A 1 99 ? -10.046 -11.605 12.276 1.00 95.75 99 GLN A O 1
ATOM 822 N N . THR A 1 100 ? -12.134 -11.784 13.076 1.00 96.19 100 THR A N 1
ATOM 823 C CA . THR A 1 100 ? -12.601 -12.666 11.999 1.00 96.19 100 THR A CA 1
ATOM 824 C C . THR A 1 100 ? -12.952 -11.881 10.738 1.00 96.19 100 THR A C 1
ATOM 826 O O . THR A 1 100 ? -12.556 -12.279 9.645 1.00 96.19 100 THR A O 1
ATOM 829 N N . PHE A 1 101 ? -13.659 -10.757 10.884 1.00 95.25 101 PHE A N 1
ATOM 830 C CA . PHE A 1 101 ? -14.301 -10.058 9.765 1.00 95.25 101 PHE A CA 1
ATOM 831 C C . PHE A 1 101 ? -13.748 -8.659 9.482 1.00 95.25 101 PHE A C 1
ATOM 833 O O . PHE A 1 101 ? -14.019 -8.109 8.420 1.00 95.25 101 PHE A O 1
ATOM 840 N N . GLN A 1 102 ? -12.988 -8.062 10.404 1.00 94.25 102 GLN A N 1
ATOM 841 C CA . GLN A 1 102 ? -12.459 -6.696 10.266 1.00 94.25 102 GLN A CA 1
ATOM 842 C C . GLN A 1 102 ? -10.933 -6.679 10.152 1.00 94.25 102 GLN A C 1
ATOM 844 O O . GLN A 1 102 ? -10.270 -5.736 10.596 1.00 94.25 102 GLN A O 1
ATOM 849 N N . LYS A 1 103 ? -10.355 -7.719 9.544 1.00 94.44 103 LYS A N 1
ATOM 850 C CA . LYS A 1 103 ? -8.917 -7.758 9.283 1.00 94.44 103 LYS A CA 1
ATOM 851 C C . LYS A 1 103 ? -8.526 -6.619 8.330 1.00 94.44 103 LYS A C 1
ATOM 853 O O . LYS A 1 103 ? -9.298 -6.276 7.432 1.00 94.44 103 LYS A O 1
ATOM 858 N N . PRO A 1 104 ? -7.325 -6.036 8.473 1.00 93.00 104 PRO A N 1
ATOM 859 C CA . PRO A 1 104 ? -6.826 -5.046 7.519 1.00 93.00 104 PRO A CA 1
ATOM 860 C C . PRO A 1 104 ? -6.797 -5.586 6.084 1.00 93.00 104 PRO A C 1
ATOM 862 O O . PRO A 1 104 ? -7.183 -4.885 5.158 1.00 93.00 104 PRO A O 1
ATOM 865 N N . GLU A 1 105 ? -6.430 -6.859 5.937 1.00 92.44 105 GLU A N 1
ATOM 866 C CA . GLU A 1 105 ? -6.306 -7.579 4.664 1.00 92.44 105 GLU A CA 1
ATOM 867 C C . GLU A 1 105 ? -7.633 -7.713 3.905 1.00 92.44 105 GLU A C 1
ATOM 869 O O . GLU A 1 105 ? -7.643 -7.795 2.683 1.00 92.44 105 GLU A O 1
ATOM 874 N N . THR A 1 106 ? -8.764 -7.741 4.619 1.00 92.25 106 THR A N 1
ATOM 875 C CA . THR A 1 106 ? -10.101 -7.899 4.024 1.00 92.25 106 THR A CA 1
ATOM 876 C C . THR A 1 106 ? -10.735 -6.566 3.624 1.00 92.25 106 THR A C 1
ATOM 878 O O . THR A 1 106 ? -11.893 -6.533 3.208 1.00 92.25 106 THR A O 1
ATOM 881 N N . ARG A 1 107 ? -10.017 -5.446 3.779 1.00 92.69 107 ARG A N 1
ATOM 882 C CA . ARG A 1 107 ? -10.500 -4.119 3.377 1.00 92.69 107 ARG A CA 1
ATOM 883 C C . ARG A 1 107 ? -10.509 -3.985 1.858 1.00 92.69 107 ARG A C 1
ATOM 885 O O . ARG A 1 107 ? -9.665 -4.542 1.166 1.00 92.69 107 ARG A O 1
ATOM 892 N N . ARG A 1 108 ? -11.441 -3.176 1.349 1.00 94.25 108 ARG A N 1
ATOM 893 C CA . ARG A 1 108 ? -11.599 -2.922 -0.089 1.00 94.25 108 ARG A CA 1
ATOM 894 C C . ARG A 1 108 ? -10.360 -2.284 -0.722 1.00 94.25 108 ARG A C 1
ATOM 896 O O . ARG A 1 108 ? -10.032 -2.636 -1.842 1.00 94.25 108 ARG A O 1
ATOM 903 N N . GLU A 1 109 ? -9.710 -1.368 -0.008 1.00 95.06 109 GLU A N 1
ATOM 904 C CA . GLU A 1 109 ? -8.500 -0.658 -0.450 1.00 95.06 109 GLU A CA 1
ATOM 905 C C . GLU A 1 109 ? -7.200 -1.215 0.164 1.00 95.06 109 GLU A C 1
ATOM 907 O O . GLU A 1 109 ? -6.215 -0.490 0.341 1.00 95.06 109 GLU A O 1
ATOM 912 N N . PHE A 1 110 ? -7.192 -2.488 0.577 1.00 95.12 110 PHE A N 1
ATOM 913 C CA . PHE A 1 110 ? -5.980 -3.081 1.146 1.00 95.12 110 PHE A CA 1
ATOM 914 C C . PHE A 1 110 ? -4.838 -3.153 0.124 1.00 95.12 110 PHE A C 1
ATOM 916 O O . PHE A 1 110 ? -3.688 -2.944 0.484 1.00 95.12 110 PHE A O 1
ATOM 923 N N . ASP A 1 111 ? -5.154 -3.366 -1.151 1.00 90.81 111 ASP A N 1
ATOM 924 C CA . ASP A 1 111 ? -4.206 -3.326 -2.268 1.00 90.81 111 ASP A CA 1
ATOM 925 C C . ASP A 1 111 ? -3.394 -2.020 -2.324 1.00 90.81 111 ASP A C 1
ATOM 927 O O . ASP A 1 111 ? -2.193 -2.054 -2.574 1.00 90.81 111 ASP A O 1
ATOM 931 N N . LEU A 1 112 ? -4.016 -0.881 -2.006 1.00 92.12 112 LEU A N 1
ATOM 932 C CA . LEU A 1 112 ? -3.354 0.428 -1.968 1.00 92.12 112 LEU A CA 1
ATOM 933 C C . LEU A 1 112 ? -2.493 0.650 -0.717 1.00 92.12 112 LEU A C 1
ATOM 935 O O . LEU A 1 112 ? -1.594 1.490 -0.723 1.00 92.12 112 LEU A O 1
ATOM 939 N N . SER A 1 113 ? -2.801 -0.048 0.376 1.00 92.94 113 SER A N 1
ATOM 940 C CA . SER A 1 113 ? -2.169 0.135 1.691 1.00 92.94 113 SER A CA 1
ATOM 941 C C . SER A 1 113 ? -1.261 -1.028 2.099 1.00 92.94 113 SER A C 1
ATOM 943 O O . SER A 1 113 ? -0.691 -1.012 3.192 1.00 92.94 113 SER A O 1
ATOM 945 N N . ASP A 1 114 ? -1.099 -2.021 1.224 1.00 94.62 114 ASP A N 1
ATOM 946 C CA . ASP A 1 114 ? -0.261 -3.186 1.457 1.00 94.62 114 ASP A CA 1
ATOM 947 C C . ASP A 1 114 ? 1.220 -2.768 1.534 1.00 94.62 114 ASP A C 1
ATOM 949 O O . ASP A 1 114 ? 1.781 -2.278 0.548 1.00 94.62 114 ASP A O 1
ATOM 953 N N . PRO A 1 115 ? 1.908 -2.999 2.668 1.00 94.00 115 PRO A N 1
ATOM 954 C CA . PRO A 1 115 ? 3.327 -2.671 2.800 1.00 94.00 115 PRO A CA 1
ATOM 955 C C . PRO A 1 115 ? 4.217 -3.440 1.811 1.00 94.00 115 PRO A C 1
ATOM 957 O O . PRO A 1 115 ? 5.357 -3.044 1.570 1.00 94.00 115 PRO A O 1
ATOM 960 N N . LEU A 1 116 ? 3.724 -4.544 1.244 1.00 94.12 116 LEU A N 1
ATOM 961 C CA . LEU A 1 116 ? 4.429 -5.355 0.258 1.00 94.12 116 LEU A CA 1
ATOM 962 C C . LEU A 1 116 ? 3.979 -5.087 -1.187 1.00 94.12 116 LEU A C 1
ATOM 964 O O . LEU A 1 116 ? 4.456 -5.795 -2.076 1.00 94.12 116 LEU A O 1
ATOM 968 N N . ALA A 1 117 ? 3.124 -4.088 -1.441 1.00 94.06 117 ALA A N 1
ATOM 969 C CA . ALA A 1 117 ? 2.585 -3.783 -2.773 1.00 94.06 117 ALA A CA 1
ATOM 970 C C . ALA A 1 117 ? 3.689 -3.684 -3.839 1.00 94.06 117 ALA A C 1
ATOM 972 O O . ALA A 1 117 ? 3.704 -4.454 -4.796 1.00 94.06 117 ALA A O 1
ATOM 973 N N . LEU A 1 118 ? 4.716 -2.865 -3.586 1.00 91.56 118 LEU A N 1
ATOM 974 C CA . LEU A 1 118 ? 5.840 -2.654 -4.512 1.00 91.56 118 LEU A CA 1
ATOM 975 C C . LEU A 1 118 ? 6.636 -3.924 -4.838 1.00 91.56 118 LEU A C 1
ATOM 977 O O . LEU A 1 118 ? 7.289 -3.997 -5.874 1.00 91.56 118 LEU A O 1
ATOM 981 N N . ARG A 1 119 ? 6.627 -4.918 -3.944 1.00 93.06 119 ARG A N 1
ATOM 982 C CA . ARG A 1 119 ? 7.315 -6.197 -4.160 1.00 93.06 119 ARG A CA 1
ATOM 983 C C . ARG A 1 119 ? 6.455 -7.181 -4.956 1.00 93.06 119 ARG A C 1
ATOM 985 O O . ARG A 1 119 ? 7.006 -8.066 -5.607 1.00 93.06 119 ARG A O 1
ATOM 992 N N . LYS A 1 120 ? 5.130 -7.077 -4.845 1.00 93.06 120 LYS A N 1
ATOM 993 C CA . LYS A 1 120 ? 4.168 -7.902 -5.588 1.00 93.06 120 LYS A CA 1
ATOM 994 C C . LYS A 1 120 ? 3.948 -7.368 -7.003 1.00 93.06 120 LYS A C 1
ATOM 996 O O . LYS A 1 120 ? 3.668 -8.159 -7.901 1.00 93.06 120 LYS A O 1
ATOM 1001 N N . ASP A 1 121 ? 4.089 -6.059 -7.185 1.00 92.38 121 ASP A N 1
ATOM 1002 C CA . ASP A 1 121 ? 3.905 -5.400 -8.468 1.00 92.38 121 ASP A CA 1
ATOM 1003 C C . ASP A 1 121 ? 4.932 -5.850 -9.509 1.00 92.38 121 ASP A C 1
ATOM 1005 O O . ASP A 1 121 ? 6.126 -6.019 -9.251 1.00 92.38 121 ASP A O 1
ATOM 1009 N N . LEU A 1 122 ? 4.436 -6.035 -10.729 1.00 91.00 122 LEU A N 1
ATOM 1010 C CA . LEU A 1 122 ? 5.259 -6.342 -11.889 1.00 91.00 122 LEU A CA 1
ATOM 1011 C C . LEU A 1 122 ? 5.889 -5.053 -12.432 1.00 91.00 122 LEU A C 1
ATOM 1013 O O . LEU A 1 122 ? 5.225 -4.014 -12.452 1.00 91.00 122 LEU A O 1
ATOM 1017 N N . PRO A 1 123 ? 7.121 -5.113 -12.966 1.00 91.62 123 PRO A N 1
ATOM 1018 C CA . PRO A 1 123 ? 7.712 -3.985 -13.670 1.00 91.62 123 PRO A CA 1
ATOM 1019 C C . PRO A 1 123 ? 6.795 -3.451 -14.777 1.00 91.62 123 PRO A C 1
ATOM 1021 O O . PRO A 1 123 ? 6.083 -4.213 -15.446 1.00 91.62 123 PRO A O 1
ATOM 1024 N N . ALA A 1 124 ? 6.860 -2.136 -15.003 1.00 89.56 124 ALA A N 1
ATOM 1025 C CA . ALA A 1 124 ? 6.052 -1.460 -16.017 1.00 89.56 124 ALA A CA 1
ATOM 1026 C C . ALA A 1 124 ? 6.313 -2.012 -17.432 1.00 89.56 124 ALA A C 1
ATOM 1028 O O . ALA A 1 124 ? 5.372 -2.230 -18.189 1.00 89.56 124 ALA A O 1
ATOM 1029 N N . ARG A 1 125 ? 7.575 -2.332 -17.752 1.00 89.94 125 ARG A N 1
ATOM 1030 C CA . ARG A 1 125 ? 7.999 -3.011 -18.987 1.00 89.94 125 ARG A CA 1
ATOM 1031 C C . ARG A 1 125 ? 8.855 -4.221 -18.625 1.00 89.94 125 ARG A C 1
ATOM 1033 O O . ARG A 1 125 ? 9.967 -4.061 -18.133 1.00 89.94 125 ARG A O 1
ATOM 1040 N N . GLN A 1 126 ? 8.331 -5.426 -18.853 1.00 88.88 126 GLN A N 1
ATOM 1041 C CA . GLN A 1 126 ? 9.063 -6.678 -18.611 1.00 88.88 126 GLN A CA 1
ATOM 1042 C C . GLN A 1 126 ? 9.851 -7.136 -19.847 1.00 88.88 126 GLN A C 1
ATOM 1044 O O . GLN A 1 126 ? 10.954 -7.661 -19.728 1.00 88.88 126 GLN A O 1
ATOM 1049 N N . SER A 1 127 ? 9.278 -6.950 -21.036 1.00 88.88 127 SER A N 1
ATOM 1050 C CA . SER A 1 127 ? 9.877 -7.300 -22.325 1.00 88.88 127 SER A CA 1
ATOM 1051 C C . SER A 1 127 ? 9.337 -6.379 -23.418 1.00 88.88 127 SER A C 1
ATOM 1053 O O . SER A 1 127 ? 8.241 -5.830 -23.298 1.00 88.88 127 SER A O 1
ATOM 1055 N N . ASP A 1 128 ? 10.070 -6.243 -24.520 1.00 85.62 128 ASP A N 1
ATOM 1056 C CA . ASP A 1 128 ? 9.645 -5.442 -25.672 1.00 85.62 128 ASP A CA 1
ATOM 1057 C C . ASP A 1 128 ? 8.494 -6.068 -26.452 1.00 85.62 128 ASP A C 1
ATOM 1059 O O . ASP A 1 128 ? 7.804 -5.362 -27.190 1.00 85.62 128 ASP A O 1
ATOM 1063 N N . ASN A 1 129 ? 8.284 -7.374 -26.279 1.00 86.06 129 ASN A N 1
ATOM 1064 C CA . ASN A 1 129 ? 7.204 -8.135 -26.902 1.00 86.06 129 ASN A CA 1
ATOM 1065 C C . ASN A 1 129 ? 6.025 -8.370 -25.939 1.00 86.06 129 ASN A C 1
ATOM 1067 O O . ASN A 1 129 ? 5.146 -9.175 -26.236 1.00 86.06 129 ASN A O 1
ATOM 1071 N N . ASP A 1 130 ? 6.006 -7.696 -24.782 1.00 88.44 130 ASP A N 1
ATOM 1072 C CA . ASP A 1 130 ? 4.887 -7.770 -23.840 1.00 88.44 130 ASP A CA 1
ATOM 1073 C C . ASP A 1 130 ? 3.630 -7.125 -24.450 1.00 88.44 130 ASP A C 1
ATOM 1075 O O . ASP A 1 130 ? 3.632 -5.957 -24.837 1.00 88.44 130 ASP A O 1
ATOM 1079 N N . ILE A 1 131 ? 2.536 -7.887 -24.495 1.00 88.38 131 ILE A N 1
ATOM 1080 C CA . ILE A 1 131 ? 1.236 -7.467 -25.035 1.00 88.38 131 ILE A CA 1
ATOM 1081 C C . ILE A 1 131 ? 0.647 -6.302 -24.219 1.00 88.38 131 ILE A C 1
ATOM 1083 O O . ILE A 1 131 ? -0.110 -5.492 -24.754 1.00 88.38 131 ILE A O 1
ATOM 1087 N N . ARG A 1 132 ? 1.016 -6.169 -22.935 1.00 88.94 132 ARG A N 1
ATOM 1088 C CA . ARG A 1 132 ? 0.578 -5.059 -22.069 1.00 88.94 132 ARG A CA 1
ATOM 1089 C C . ARG A 1 132 ? 1.139 -3.702 -22.513 1.00 88.94 132 ARG A C 1
ATOM 1091 O O . ARG A 1 132 ? 0.533 -2.671 -22.216 1.00 88.94 132 ARG A O 1
ATOM 1098 N N . ASN A 1 133 ? 2.259 -3.689 -23.246 1.00 89.56 133 ASN A N 1
ATOM 1099 C CA . ASN A 1 133 ? 2.911 -2.474 -23.739 1.00 89.56 133 ASN A CA 1
ATOM 1100 C C . ASN A 1 133 ? 2.192 -1.920 -24.973 1.00 89.56 133 ASN A C 1
ATOM 1102 O O . ASN A 1 133 ? 2.692 -1.948 -26.098 1.00 89.56 133 ASN A O 1
ATOM 1106 N N . THR A 1 134 ? 0.991 -1.403 -24.747 1.00 88.06 134 THR A N 1
ATOM 1107 C CA . THR A 1 134 ? 0.216 -0.685 -25.759 1.00 88.06 134 THR A CA 1
ATOM 1108 C C . THR A 1 134 ? 0.772 0.722 -25.991 1.00 88.06 134 THR A C 1
ATOM 1110 O O . THR A 1 134 ? 1.461 1.289 -25.141 1.00 88.06 134 THR A O 1
ATOM 1113 N N . VAL A 1 135 ? 0.430 1.323 -27.136 1.00 89.06 135 VAL A N 1
ATOM 1114 C CA . VAL A 1 135 ? 0.883 2.675 -27.518 1.00 89.06 135 VAL A CA 1
ATOM 1115 C C . VAL A 1 135 ? 0.480 3.732 -26.479 1.00 89.06 135 VAL A C 1
ATOM 1117 O O . VAL A 1 135 ? 1.273 4.613 -26.159 1.00 89.06 135 VAL A O 1
ATOM 1120 N N . SER A 1 136 ? -0.716 3.620 -25.893 1.00 91.75 136 SER A N 1
ATOM 1121 C CA . SER A 1 136 ? -1.202 4.537 -24.851 1.00 91.75 136 SER A CA 1
ATOM 1122 C C . SER A 1 136 ? -0.442 4.428 -23.529 1.00 91.75 136 SER A C 1
ATOM 1124 O O . SER A 1 136 ? -0.433 5.381 -22.760 1.00 91.75 136 SER A O 1
ATOM 1126 N N . GLY A 1 137 ? 0.197 3.286 -23.251 1.00 90.19 137 GLY A N 1
ATOM 1127 C CA . GLY A 1 137 ? 0.957 3.077 -22.017 1.00 90.19 137 GLY A CA 1
ATOM 1128 C C . GLY A 1 137 ? 2.291 3.826 -21.974 1.00 90.19 137 GLY A C 1
ATOM 1129 O O . GLY A 1 137 ? 2.900 3.902 -20.909 1.00 90.19 137 GLY A O 1
ATOM 1130 N N . MET A 1 138 ? 2.756 4.355 -23.117 1.00 90.31 138 MET A N 1
ATOM 1131 C CA . MET A 1 138 ? 4.011 5.113 -23.254 1.00 90.31 138 MET A CA 1
ATOM 1132 C C . MET A 1 138 ? 5.258 4.400 -22.693 1.00 90.31 138 MET A C 1
ATOM 1134 O O . MET A 1 138 ? 6.259 5.041 -22.395 1.00 90.31 138 MET A O 1
ATOM 1138 N N . GLN A 1 139 ? 5.217 3.071 -22.551 1.00 91.75 139 GLN A N 1
ATOM 1139 C CA . GLN A 1 139 ? 6.344 2.279 -22.045 1.00 91.75 139 GLN A CA 1
ATOM 1140 C C . GLN A 1 139 ? 7.341 1.900 -23.141 1.00 91.75 139 GLN A C 1
ATOM 1142 O O . GLN A 1 139 ? 8.491 1.606 -22.832 1.00 91.75 139 GLN A O 1
ATOM 1147 N N . LYS A 1 140 ? 6.901 1.867 -24.406 1.00 89.75 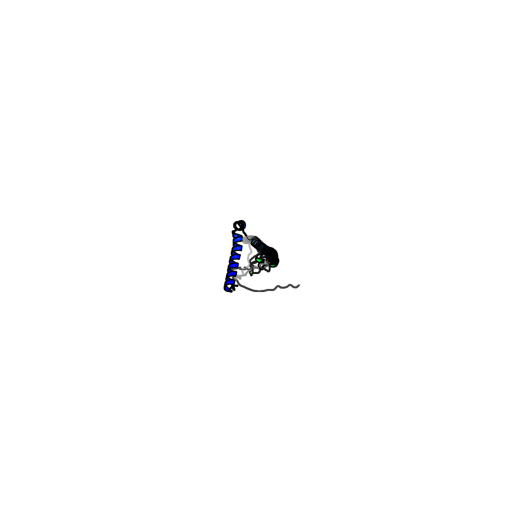140 LYS A N 1
ATOM 1148 C CA . LYS A 1 140 ? 7.706 1.513 -25.579 1.00 89.75 140 LYS A CA 1
ATOM 1149 C C . LYS A 1 140 ? 7.450 2.499 -26.704 1.00 89.75 140 LYS A C 1
ATOM 1151 O O . LYS A 1 140 ? 6.306 2.671 -27.127 1.00 89.75 140 LYS A O 1
ATOM 1156 N N . PHE A 1 141 ? 8.521 3.088 -27.222 1.00 88.75 141 PHE A N 1
ATOM 1157 C CA . PHE A 1 141 ? 8.455 3.997 -28.359 1.00 88.75 141 PHE A CA 1
ATOM 1158 C C . PHE A 1 141 ? 9.032 3.352 -29.616 1.00 88.75 141 PHE A C 1
ATOM 1160 O O . PHE A 1 141 ? 10.066 2.697 -29.584 1.00 88.75 141 PHE A O 1
ATOM 1167 N N . MET A 1 142 ? 8.388 3.587 -30.760 1.00 86.06 142 MET A N 1
ATOM 1168 C CA . MET A 1 142 ? 8.842 3.061 -32.056 1.00 86.06 142 MET A CA 1
ATOM 1169 C C . MET A 1 142 ? 10.175 3.662 -32.530 1.00 86.06 142 MET A C 1
ATOM 1171 O O . MET A 1 142 ? 10.815 3.096 -33.407 1.00 86.06 142 MET A O 1
ATOM 1175 N N . GLY A 1 143 ? 10.575 4.814 -31.980 1.00 89.81 143 GLY A N 1
ATOM 1176 C CA . GLY A 1 143 ? 11.869 5.442 -32.262 1.00 89.81 143 GLY A CA 1
ATOM 1177 C C . GLY A 1 143 ? 13.028 4.881 -31.434 1.00 89.81 143 GLY A C 1
ATOM 1178 O O . GLY A 1 143 ? 14.174 5.231 -31.700 1.00 89.81 143 GLY A O 1
ATOM 1179 N N . GLU A 1 144 ? 12.751 4.036 -30.436 1.00 89.38 144 GLU A N 1
ATOM 1180 C CA . GLU A 1 144 ? 13.799 3.308 -29.725 1.00 89.38 144 GLU A CA 1
ATOM 1181 C C . GLU A 1 144 ? 14.395 2.257 -30.653 1.00 89.38 144 GLU A C 1
ATOM 1183 O O . GLU A 1 144 ? 13.705 1.370 -31.153 1.00 89.38 144 GLU A O 1
ATOM 1188 N N . ASP A 1 145 ? 15.699 2.350 -30.864 1.00 89.94 145 ASP A N 1
ATOM 1189 C CA . ASP A 1 145 ? 16.419 1.450 -31.742 1.00 89.94 145 ASP A CA 1
ATOM 1190 C C . ASP A 1 145 ? 17.407 0.600 -30.948 1.00 89.94 145 ASP A C 1
ATOM 1192 O O . ASP A 1 145 ? 18.559 0.965 -30.716 1.00 89.94 145 ASP A O 1
ATOM 1196 N N . LEU A 1 146 ? 16.925 -0.568 -30.538 1.00 89.06 146 LEU A N 1
ATOM 1197 C CA . LEU A 1 146 ? 17.716 -1.553 -29.803 1.00 89.06 146 LEU A CA 1
ATOM 1198 C C . LEU A 1 146 ? 18.799 -2.189 -30.685 1.00 89.06 146 LEU A C 1
ATOM 1200 O O . LEU A 1 146 ? 19.855 -2.578 -30.191 1.00 89.06 146 LEU A O 1
ATOM 1204 N N . ASN A 1 147 ? 18.578 -2.218 -32.003 1.00 92.38 147 ASN A N 1
ATOM 1205 C CA . ASN A 1 147 ? 19.481 -2.833 -32.974 1.00 92.38 147 ASN A CA 1
ATOM 1206 C C . ASN A 1 147 ? 20.474 -1.821 -33.567 1.00 92.38 147 ASN A C 1
ATOM 1208 O O . ASN A 1 147 ? 21.083 -2.081 -34.607 1.00 92.38 147 ASN A O 1
ATOM 1212 N N . PHE A 1 148 ? 20.667 -0.668 -32.917 1.00 93.62 148 PHE A N 1
ATOM 1213 C CA . PHE A 1 148 ? 21.576 0.384 -33.374 1.00 93.62 148 PHE A CA 1
ATOM 1214 C C . PHE A 1 148 ? 22.978 -0.150 -33.665 1.00 93.62 148 PHE A C 1
ATOM 1216 O O . PHE A 1 148 ? 23.541 0.108 -34.731 1.00 93.62 148 PHE A O 1
ATOM 1223 N N . HIS A 1 149 ? 23.529 -0.927 -32.731 1.00 95.44 149 HIS A N 1
ATOM 1224 C CA . HIS A 1 149 ? 24.872 -1.485 -32.853 1.00 95.44 149 HIS A CA 1
ATOM 1225 C C . HIS A 1 149 ? 24.988 -2.465 -34.024 1.00 95.44 149 HIS A C 1
ATOM 1227 O O . HIS A 1 149 ? 25.953 -2.395 -34.783 1.00 95.44 149 HIS A O 1
ATOM 1233 N N . GLU A 1 150 ? 23.993 -3.331 -34.215 1.00 96.25 150 GLU A N 1
ATOM 1234 C CA . GLU A 1 150 ? 23.966 -4.292 -35.321 1.00 96.25 150 GLU A CA 1
ATOM 1235 C C . GLU A 1 150 ? 23.834 -3.585 -36.672 1.00 96.25 150 GLU A C 1
ATOM 1237 O O . GLU A 1 150 ? 24.595 -3.864 -37.600 1.00 96.25 150 GLU A O 1
ATOM 1242 N N . ARG A 1 151 ? 22.924 -2.605 -36.775 1.00 95.50 151 ARG A N 1
ATOM 1243 C CA . ARG A 1 151 ? 22.760 -1.812 -37.997 1.00 95.50 151 ARG A CA 1
ATOM 1244 C C . ARG A 1 151 ? 24.032 -1.044 -38.331 1.00 95.50 151 ARG A C 1
ATOM 1246 O O . ARG A 1 151 ? 24.433 -1.016 -39.492 1.00 95.50 151 ARG A O 1
ATOM 1253 N N . LYS A 1 152 ? 24.669 -0.427 -37.334 1.00 97.50 152 LYS A N 1
ATOM 1254 C CA . LYS A 1 152 ? 25.919 0.312 -37.528 1.00 97.50 152 LYS A CA 1
ATOM 1255 C C . LYS A 1 152 ? 27.037 -0.611 -38.012 1.00 97.50 152 LYS A C 1
ATOM 1257 O O . LYS A 1 152 ? 27.705 -0.275 -38.983 1.00 97.50 152 LYS A O 1
ATOM 1262 N N . LYS A 1 153 ? 27.172 -1.799 -37.417 1.00 97.94 153 LYS A N 1
ATOM 1263 C CA . LYS A 1 153 ? 28.129 -2.819 -37.865 1.00 97.94 153 LYS A CA 1
ATOM 1264 C C . LYS A 1 153 ? 27.897 -3.209 -39.328 1.00 97.94 153 LYS A C 1
ATOM 1266 O O . LYS A 1 153 ? 28.832 -3.204 -40.120 1.00 97.94 153 LYS A O 1
ATOM 1271 N N . PHE A 1 154 ? 26.647 -3.457 -39.715 1.00 97.44 154 PHE A N 1
ATOM 1272 C CA . PHE A 1 154 ? 26.306 -3.785 -41.102 1.00 97.44 154 PHE A CA 1
ATOM 1273 C C . PHE A 1 154 ? 26.603 -2.632 -42.081 1.00 97.44 154 PHE A C 1
ATOM 1275 O O . PHE A 1 154 ? 27.016 -2.855 -43.218 1.00 97.44 154 PHE A O 1
ATOM 1282 N N . GLN A 1 155 ? 26.419 -1.377 -41.660 1.00 97.75 155 GLN A N 1
ATOM 1283 C CA . GLN A 1 155 ? 26.797 -0.203 -42.459 1.00 97.75 155 GLN A CA 1
ATOM 1284 C C . GLN A 1 155 ? 28.319 -0.082 -42.621 1.00 97.75 155 GLN A C 1
ATOM 1286 O O . GLN A 1 155 ? 28.798 0.216 -43.713 1.00 97.75 155 GLN A O 1
ATOM 1291 N N . GLU A 1 156 ? 29.082 -0.332 -41.558 1.00 98.00 156 GLU A N 1
ATOM 1292 C CA . GLU A 1 156 ? 30.548 -0.334 -41.594 1.00 98.00 156 GLU A CA 1
ATOM 1293 C C . GLU A 1 156 ? 31.089 -1.434 -42.522 1.00 98.00 156 GLU A C 1
ATOM 1295 O O . GLU A 1 156 ? 31.983 -1.169 -43.328 1.00 98.00 156 GLU A O 1
ATOM 1300 N N . GLU A 1 157 ? 30.506 -2.634 -42.477 1.00 97.75 157 GLU A N 1
ATOM 1301 C CA . GLU A 1 157 ? 30.847 -3.746 -43.373 1.00 97.75 157 GLU A CA 1
ATOM 1302 C C . GLU A 1 157 ? 30.561 -3.405 -44.843 1.00 97.75 157 GLU A C 1
ATOM 1304 O O . GLU A 1 157 ? 31.439 -3.571 -45.689 1.00 97.75 157 GLU A O 1
ATOM 1309 N N . GLN A 1 158 ? 29.387 -2.844 -45.155 1.00 98.06 158 GLN A N 1
ATOM 1310 C CA . GLN A 1 158 ? 29.071 -2.403 -46.521 1.00 98.06 158 GLN A CA 1
ATOM 1311 C C . GLN A 1 158 ? 30.041 -1.330 -47.024 1.00 98.06 158 GLN A C 1
ATOM 1313 O O . GLN A 1 158 ? 30.557 -1.432 -48.138 1.00 98.06 158 GLN A O 1
ATOM 1318 N N . ASN A 1 159 ? 30.344 -0.328 -46.195 1.00 97.94 159 ASN A N 1
ATOM 1319 C CA . ASN A 1 159 ? 31.292 0.727 -46.553 1.00 97.94 159 ASN A CA 1
ATOM 1320 C C . ASN A 1 159 ? 32.695 0.169 -46.811 1.00 97.94 159 ASN A C 1
ATOM 1322 O O . ASN A 1 159 ? 33.385 0.612 -47.736 1.00 97.94 159 ASN A O 1
ATOM 1326 N N . ARG A 1 160 ? 33.118 -0.816 -46.012 1.00 98.06 160 ARG A N 1
ATOM 1327 C CA . ARG A 1 160 ? 34.393 -1.508 -46.198 1.00 98.06 160 ARG A CA 1
ATOM 1328 C C . ARG A 1 160 ? 34.433 -2.241 -47.537 1.00 98.06 160 ARG A C 1
ATOM 1330 O O . ARG A 1 160 ? 35.386 -2.045 -48.289 1.00 98.06 160 ARG A O 1
ATOM 1337 N N . GLU A 1 161 ? 33.413 -3.034 -47.856 1.00 98.06 161 GLU A N 1
ATOM 1338 C CA . GLU A 1 161 ? 33.354 -3.783 -49.119 1.00 98.06 161 GLU A CA 1
ATOM 1339 C C . GLU A 1 161 ? 33.309 -2.854 -50.340 1.00 98.06 161 GLU A C 1
ATOM 1341 O O . GLU A 1 161 ? 34.052 -3.064 -51.301 1.00 98.06 161 GLU A O 1
ATOM 1346 N N . TRP A 1 162 ? 32.532 -1.766 -50.290 1.00 98.19 162 TRP A N 1
ATOM 1347 C CA . TRP A 1 162 ? 32.528 -0.754 -51.353 1.00 98.19 162 TRP A CA 1
ATOM 1348 C C . TRP A 1 162 ? 33.889 -0.083 -51.536 1.00 98.19 162 TRP A C 1
ATOM 1350 O O . TRP A 1 162 ? 34.340 0.096 -52.668 1.00 98.19 162 TRP A O 1
ATOM 1360 N N . SER A 1 163 ? 34.572 0.250 -50.440 1.00 97.94 163 SER A N 1
ATOM 1361 C CA . SER A 1 163 ? 35.907 0.856 -50.499 1.00 97.94 163 SER A CA 1
ATOM 1362 C C . SER A 1 163 ? 36.925 -0.091 -51.136 1.00 97.94 163 SER A C 1
ATOM 1364 O O . SER A 1 163 ? 37.710 0.331 -51.985 1.00 97.94 163 SER A O 1
ATOM 1366 N N . LEU A 1 164 ? 36.889 -1.377 -50.774 1.00 98.00 164 LEU A N 1
ATOM 1367 C CA . LEU A 1 164 ? 37.754 -2.402 -51.363 1.00 98.00 164 LEU A CA 1
ATOM 1368 C C . LEU A 1 164 ? 37.457 -2.608 -52.849 1.00 98.00 164 LEU A C 1
ATOM 1370 O O . LEU A 1 164 ? 38.382 -2.715 -53.655 1.00 98.00 164 LEU A O 1
ATOM 1374 N N . GLN A 1 165 ? 36.181 -2.619 -53.234 1.00 97.75 165 GLN A N 1
ATOM 1375 C CA . GLN A 1 165 ? 35.789 -2.738 -54.634 1.00 97.75 165 GLN A CA 1
ATOM 1376 C C . GLN A 1 165 ? 36.322 -1.568 -55.470 1.00 97.75 165 GLN A C 1
ATOM 1378 O O . GLN A 1 165 ? 36.968 -1.798 -56.491 1.00 97.75 165 GLN A O 1
ATOM 1383 N N . GLN A 1 166 ? 36.154 -0.330 -54.998 1.00 97.25 166 GLN A N 1
ATOM 1384 C CA . GLN A 1 166 ? 36.688 0.852 -55.681 1.00 97.25 166 GLN A CA 1
ATOM 1385 C C . GLN A 1 166 ? 38.217 0.839 -55.784 1.00 97.25 166 GLN A C 1
ATOM 1387 O O . GLN A 1 166 ? 38.771 1.284 -56.790 1.00 97.25 166 GLN A O 1
ATOM 1392 N N . GLN A 1 167 ? 38.918 0.348 -54.756 1.00 97.69 167 GLN A N 1
ATOM 1393 C CA . GLN A 1 167 ? 40.374 0.191 -54.803 1.00 97.69 167 GLN A CA 1
ATOM 1394 C C . GLN A 1 167 ? 40.785 -0.794 -55.900 1.00 97.69 167 GLN A C 1
ATOM 1396 O O . GLN A 1 167 ? 41.610 -0.439 -56.740 1.00 97.69 167 GLN A O 1
ATOM 1401 N N . ARG A 1 168 ? 40.149 -1.973 -55.958 1.00 97.88 168 ARG A N 1
ATOM 1402 C CA . ARG A 1 168 ? 40.411 -2.982 -56.997 1.00 97.88 168 ARG A CA 1
ATOM 1403 C C . ARG A 1 168 ? 40.138 -2.453 -58.402 1.00 97.88 168 ARG A C 1
ATOM 1405 O O . ARG A 1 168 ? 40.963 -2.627 -59.295 1.00 97.88 168 ARG A O 1
ATOM 1412 N N . GLU A 1 169 ? 39.013 -1.773 -58.600 1.00 97.06 169 GLU A N 1
ATOM 1413 C CA . GLU A 1 169 ? 38.661 -1.172 -59.893 1.00 97.06 169 GLU A CA 1
ATOM 1414 C C . GLU A 1 169 ? 39.667 -0.095 -60.307 1.00 97.06 169 GLU A C 1
ATOM 1416 O O . GLU A 1 169 ? 40.109 -0.060 -61.455 1.00 97.06 169 GLU A O 1
ATOM 1421 N N . ARG A 1 170 ? 40.106 0.745 -59.363 1.00 97.50 170 ARG A N 1
ATOM 1422 C CA . ARG A 1 170 ? 41.128 1.767 -59.615 1.00 97.50 170 ARG A CA 1
ATOM 1423 C C . ARG A 1 170 ? 42.483 1.154 -59.962 1.00 97.50 170 ARG A C 1
ATOM 1425 O O . ARG A 1 170 ? 43.171 1.668 -60.842 1.00 97.50 170 ARG A O 1
ATOM 1432 N N . GLU A 1 171 ? 42.888 0.094 -59.271 1.00 97.50 171 GLU A N 1
ATOM 1433 C CA . GLU A 1 171 ? 44.132 -0.628 -59.553 1.00 97.50 171 GLU A CA 1
ATOM 1434 C C . GLU A 1 171 ? 44.092 -1.300 -60.928 1.00 97.50 171 GLU A C 1
ATOM 1436 O O . GLU A 1 171 ? 45.029 -1.133 -61.710 1.00 97.50 171 GLU A O 1
ATOM 1441 N N . SER A 1 172 ? 42.985 -1.967 -61.264 1.00 97.56 172 SER A N 1
ATOM 1442 C CA . SER A 1 172 ? 42.758 -2.555 -62.588 1.00 97.56 172 SER A CA 1
ATOM 1443 C C . SER A 1 172 ? 42.788 -1.494 -63.691 1.00 97.56 172 SER A C 1
ATOM 1445 O O . SER A 1 172 ? 43.525 -1.650 -64.665 1.00 97.56 172 SER A O 1
ATOM 1447 N N . ALA A 1 173 ? 42.088 -0.368 -63.520 1.00 97.00 173 ALA A N 1
ATOM 1448 C CA . ALA A 1 173 ? 42.097 0.730 -64.486 1.00 97.00 173 ALA A CA 1
ATOM 1449 C C . ALA A 1 173 ? 43.507 1.312 -64.695 1.00 97.00 173 ALA A C 1
ATOM 1451 O O . ALA A 1 173 ? 43.920 1.548 -65.830 1.00 97.00 173 ALA A O 1
ATOM 1452 N N . ARG A 1 174 ? 44.286 1.482 -63.616 1.00 97.19 174 ARG A N 1
ATOM 1453 C CA . ARG A 1 174 ? 45.690 1.923 -63.698 1.00 97.19 174 ARG A CA 1
ATOM 1454 C C . ARG A 1 174 ? 46.573 0.911 -64.422 1.00 97.19 174 ARG A C 1
ATOM 1456 O O . ARG A 1 174 ? 47.441 1.319 -65.187 1.00 97.19 174 ARG A O 1
ATOM 1463 N N . ALA A 1 175 ? 46.374 -0.385 -64.188 1.00 96.88 175 ALA A N 1
ATOM 1464 C CA . ALA A 1 175 ? 47.107 -1.433 -64.893 1.00 96.88 175 ALA A CA 1
ATOM 1465 C C . ALA A 1 175 ? 46.788 -1.412 -66.396 1.00 96.88 175 ALA A C 1
ATOM 1467 O O . ALA A 1 175 ? 47.708 -1.400 -67.209 1.00 96.88 175 ALA A O 1
ATOM 1468 N N . HIS A 1 176 ? 45.507 -1.303 -66.764 1.00 96.19 176 HIS A N 1
ATOM 1469 C CA . HIS A 1 176 ? 45.088 -1.162 -68.160 1.00 96.19 176 HIS A CA 1
ATOM 1470 C C . HIS A 1 176 ? 45.690 0.079 -68.825 1.00 96.19 176 HIS A C 1
ATOM 1472 O O . HIS A 1 176 ? 46.205 -0.024 -69.938 1.00 96.19 176 HIS A O 1
ATOM 1478 N N . GLN A 1 177 ? 45.687 1.223 -68.135 1.00 96.44 177 GLN A N 1
ATOM 1479 C CA . GLN A 1 177 ? 46.303 2.448 -68.639 1.00 96.44 177 GLN A CA 1
ATOM 1480 C C . GLN A 1 177 ? 47.806 2.265 -68.891 1.00 96.44 177 GLN A C 1
ATOM 1482 O O . GLN A 1 177 ? 48.275 2.584 -69.978 1.00 96.44 177 GLN A O 1
ATOM 1487 N N . ARG A 1 178 ? 48.553 1.694 -67.935 1.00 96.62 178 ARG A N 1
ATOM 1488 C CA . ARG A 1 178 ? 49.993 1.426 -68.103 1.00 96.62 178 ARG A CA 1
ATOM 1489 C C . ARG A 1 178 ? 50.269 0.487 -69.271 1.00 96.62 178 ARG A C 1
ATOM 1491 O O . ARG A 1 178 ? 51.138 0.772 -70.082 1.00 96.62 178 ARG A O 1
ATOM 1498 N N . CYS A 1 179 ? 49.503 -0.597 -69.401 1.00 95.88 179 CYS A N 1
ATOM 1499 C CA . CYS A 1 179 ? 49.644 -1.507 -70.536 1.00 95.88 179 CYS A CA 1
ATOM 1500 C C . CYS A 1 179 ? 49.382 -0.799 -71.875 1.00 95.88 179 CYS A C 1
ATOM 1502 O O . CYS A 1 179 ? 50.104 -1.044 -72.840 1.00 95.88 179 CYS A O 1
ATOM 1504 N N . ALA A 1 180 ? 48.381 0.085 -71.943 1.00 95.44 180 ALA A N 1
ATOM 1505 C CA . ALA A 1 180 ? 48.098 0.870 -73.142 1.00 95.44 180 ALA A CA 1
ATOM 1506 C C . ALA A 1 180 ? 49.224 1.872 -73.459 1.00 95.44 180 ALA A C 1
ATOM 1508 O O . ALA A 1 180 ? 49.639 1.975 -74.613 1.00 95.44 180 ALA A O 1
ATOM 1509 N N . GLU A 1 181 ? 49.757 2.565 -72.448 1.00 96.12 181 GLU A N 1
ATOM 1510 C CA . GLU A 1 181 ? 50.900 3.478 -72.582 1.00 96.12 181 GLU A CA 1
ATOM 1511 C C . GLU A 1 181 ? 52.168 2.740 -73.043 1.00 96.12 181 GLU A C 1
ATOM 1513 O O . GLU A 1 181 ? 52.843 3.201 -73.965 1.00 96.12 181 GLU A O 1
ATOM 1518 N N . ASP A 1 182 ? 52.454 1.561 -72.484 1.00 95.81 182 ASP A N 1
ATOM 1519 C CA . A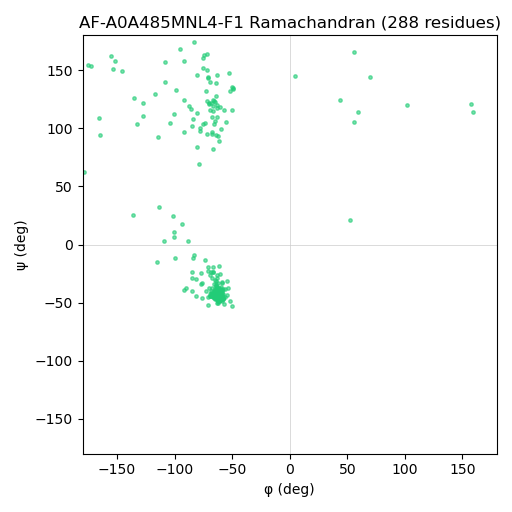SP A 1 182 ? 53.586 0.715 -72.877 1.00 95.81 182 ASP A CA 1
ATOM 1520 C C . ASP A 1 182 ? 53.457 0.229 -74.327 1.00 95.81 182 ASP A C 1
ATOM 1522 O O . ASP A 1 182 ? 54.432 0.243 -75.085 1.00 95.81 182 ASP A O 1
ATOM 1526 N N . LEU A 1 183 ? 52.258 -0.202 -74.737 1.00 96.25 183 LEU A N 1
ATOM 1527 C CA . LEU A 1 183 ? 51.976 -0.596 -76.120 1.00 96.25 183 LEU A CA 1
ATOM 1528 C C . LEU A 1 183 ? 52.139 0.586 -77.077 1.00 96.25 183 LEU A C 1
ATOM 1530 O O . LEU A 1 183 ? 52.773 0.441 -78.126 1.00 96.25 183 LEU A O 1
ATOM 1534 N N . TYR A 1 184 ? 51.625 1.759 -76.709 1.00 95.56 184 TYR A N 1
ATOM 1535 C CA . TYR A 1 184 ? 51.794 2.982 -77.487 1.00 95.56 184 TYR A CA 1
ATOM 1536 C C . TYR A 1 184 ? 53.273 3.359 -77.627 1.00 95.56 184 TYR A C 1
ATOM 1538 O O . TYR A 1 184 ? 53.740 3.630 -78.733 1.00 95.56 184 TYR A O 1
ATOM 1546 N N . PHE A 1 185 ? 54.037 3.311 -76.533 1.00 95.88 185 PHE A N 1
ATOM 1547 C CA . PHE A 1 185 ? 55.467 3.608 -76.539 1.00 95.88 185 PHE A CA 1
ATOM 1548 C C . PHE A 1 185 ? 56.253 2.640 -77.431 1.00 95.88 185 PHE A C 1
ATOM 1550 O O . PHE A 1 185 ? 57.038 3.088 -78.267 1.00 95.88 185 PHE A O 1
ATOM 1557 N N . LYS A 1 186 ? 56.000 1.328 -77.322 1.00 95.19 186 LYS A N 1
ATOM 1558 C CA . LYS A 1 186 ? 56.608 0.307 -78.196 1.00 95.19 186 LYS A CA 1
ATOM 1559 C C . LYS A 1 186 ? 56.277 0.549 -79.667 1.00 95.19 186 LYS A C 1
ATOM 1561 O O . LYS A 1 186 ? 57.171 0.506 -80.506 1.00 95.19 186 LYS A O 1
ATOM 1566 N N . THR A 1 187 ? 55.017 0.852 -79.968 1.00 95.00 187 THR A N 1
ATOM 1567 C CA . THR A 1 187 ? 54.564 1.143 -81.336 1.00 95.00 187 THR A CA 1
ATOM 1568 C C . THR A 1 187 ? 55.247 2.399 -81.885 1.00 95.00 187 THR A C 1
ATOM 1570 O O . THR A 1 187 ? 55.712 2.408 -83.022 1.00 95.00 187 THR A O 1
ATOM 1573 N N . ARG A 1 188 ? 55.388 3.452 -81.067 1.00 95.44 188 ARG A N 1
ATOM 1574 C CA . ARG A 1 188 ? 56.093 4.680 -81.458 1.00 95.44 188 ARG A CA 1
ATOM 1575 C C . ARG A 1 188 ? 57.572 4.425 -81.748 1.00 95.44 188 ARG A C 1
ATOM 1577 O O . ARG A 1 188 ? 58.069 4.902 -82.761 1.00 95.44 188 ARG A O 1
ATOM 1584 N N . LEU A 1 189 ? 58.248 3.636 -80.912 1.00 95.94 189 LEU A N 1
ATOM 1585 C CA . LEU A 1 189 ? 59.637 3.239 -81.160 1.00 95.94 189 LEU A CA 1
ATOM 1586 C C . LEU A 1 189 ? 59.787 2.464 -82.476 1.00 95.94 189 LEU A C 1
ATOM 1588 O O . LEU A 1 189 ? 60.699 2.754 -83.245 1.00 95.94 189 LEU A O 1
ATOM 1592 N N . GLN A 1 190 ? 58.872 1.537 -82.776 1.00 95.12 190 GLN A N 1
ATOM 1593 C CA . GLN A 1 190 ? 58.865 0.818 -84.056 1.00 95.12 190 GLN A CA 1
ATOM 1594 C C . GLN A 1 190 ? 58.672 1.766 -85.250 1.00 95.12 190 GLN A C 1
ATOM 1596 O O . GLN A 1 190 ? 59.338 1.615 -86.279 1.00 95.12 190 GLN A O 1
ATOM 1601 N N . PHE A 1 191 ? 57.805 2.776 -85.131 1.00 95.00 191 PHE A N 1
ATOM 1602 C CA . PHE A 1 191 ? 57.665 3.802 -86.167 1.00 95.00 191 PHE A CA 1
ATOM 1603 C C . PHE A 1 191 ? 58.945 4.628 -86.350 1.00 95.00 191 PHE A C 1
ATOM 1605 O O . PHE A 1 191 ? 59.362 4.853 -87.484 1.00 95.00 191 PHE A O 1
ATOM 1612 N N . ASP A 1 192 ? 59.621 5.015 -85.268 1.00 95.81 192 ASP A N 1
ATOM 1613 C CA . ASP A 1 192 ? 60.888 5.748 -85.353 1.00 95.81 192 ASP A CA 1
ATOM 1614 C C . ASP A 1 192 ? 62.001 4.902 -86.005 1.00 95.81 192 ASP A C 1
ATOM 1616 O O . ASP A 1 192 ? 62.790 5.405 -86.811 1.00 95.81 192 ASP A O 1
ATOM 1620 N N . GLU A 1 193 ? 62.075 3.606 -85.688 1.00 95.19 193 GLU A N 1
ATOM 1621 C CA . GLU A 1 193 ? 63.028 2.664 -86.292 1.00 95.19 193 GLU A CA 1
ATOM 1622 C C . GLU A 1 193 ? 62.761 2.446 -87.785 1.00 95.19 193 GLU A C 1
ATOM 1624 O O . GLU A 1 193 ? 63.684 2.519 -88.603 1.00 95.19 193 GLU A O 1
ATOM 1629 N N . THR A 1 194 ? 61.499 2.230 -88.160 1.00 95.25 194 THR A N 1
ATOM 1630 C CA . THR A 1 194 ? 61.101 2.068 -89.566 1.00 95.25 194 THR A CA 1
ATOM 1631 C C . THR A 1 194 ? 61.335 3.348 -90.369 1.00 95.25 194 THR A C 1
ATOM 1633 O O . THR A 1 194 ? 61.865 3.273 -91.478 1.00 95.25 194 THR A O 1
ATOM 1636 N N . ALA A 1 195 ? 61.057 4.526 -89.803 1.00 94.31 195 ALA A N 1
ATOM 1637 C CA . ALA A 1 195 ? 61.355 5.812 -90.432 1.00 94.31 195 ALA A CA 1
ATOM 1638 C C . ALA A 1 195 ? 62.862 6.000 -90.674 1.00 94.31 195 ALA A C 1
ATOM 1640 O O . ALA A 1 195 ? 63.267 6.353 -91.785 1.00 94.31 195 ALA A O 1
ATOM 1641 N N . LYS A 1 196 ? 63.711 5.689 -89.681 1.00 95.44 196 LYS A N 1
ATOM 1642 C CA . LYS A 1 196 ? 65.179 5.701 -89.841 1.00 95.44 196 LYS A CA 1
ATOM 1643 C C . LYS A 1 196 ? 65.638 4.739 -90.936 1.00 95.44 196 LYS A C 1
ATOM 1645 O O . LYS A 1 196 ? 66.508 5.084 -91.735 1.00 95.44 196 LYS A O 1
ATOM 1650 N N . HIS A 1 197 ? 65.063 3.538 -90.993 1.00 94.44 197 HIS A N 1
ATOM 1651 C CA . HIS A 1 197 ? 65.389 2.555 -92.025 1.00 94.44 197 HIS A CA 1
ATOM 1652 C C . HIS A 1 197 ? 65.021 3.055 -93.431 1.00 94.44 197 HIS A C 1
ATOM 1654 O O . HIS A 1 197 ? 65.860 3.011 -94.332 1.00 94.44 197 HIS A O 1
ATOM 1660 N N . LEU A 1 198 ? 63.812 3.601 -93.606 1.00 94.81 198 LEU A N 1
ATOM 1661 C CA . LEU A 1 198 ? 63.360 4.184 -94.872 1.00 94.81 198 LEU A CA 1
ATOM 1662 C C . LEU A 1 198 ? 64.231 5.371 -95.300 1.00 94.81 198 LEU A C 1
ATOM 1664 O O . LEU A 1 198 ? 64.627 5.442 -96.461 1.00 94.81 198 LEU A O 1
ATOM 1668 N N . GLN A 1 199 ? 64.605 6.253 -94.369 1.00 94.75 199 GLN A N 1
ATOM 1669 C CA . GLN A 1 199 ? 65.514 7.367 -94.645 1.00 94.75 199 GLN A CA 1
ATOM 1670 C C . GLN A 1 199 ? 66.900 6.876 -95.096 1.00 94.75 199 GLN A C 1
ATOM 1672 O O . GLN A 1 199 ? 67.485 7.419 -96.036 1.00 94.75 199 GLN A O 1
ATOM 1677 N N . ASN A 1 200 ? 67.429 5.823 -94.465 1.00 94.25 200 ASN A N 1
ATOM 1678 C CA . ASN A 1 200 ? 68.701 5.221 -94.863 1.00 94.25 200 ASN A CA 1
ATOM 1679 C C . ASN A 1 200 ? 68.623 4.628 -96.278 1.00 94.25 200 ASN A C 1
ATOM 1681 O O . ASN A 1 200 ? 69.512 4.902 -97.089 1.00 94.25 200 ASN A O 1
ATOM 1685 N N . LEU A 1 201 ? 67.555 3.887 -96.598 1.00 93.75 201 LEU A N 1
ATOM 1686 C CA . LEU A 1 201 ? 67.305 3.343 -97.939 1.00 93.75 201 LEU A CA 1
ATOM 1687 C C . LEU A 1 201 ? 67.150 4.449 -98.990 1.00 93.75 201 LEU A C 1
ATOM 1689 O O . LEU A 1 201 ? 67.753 4.374 -100.061 1.00 93.75 201 LEU A O 1
ATOM 1693 N N . GLU A 1 202 ? 66.405 5.510 -98.685 1.00 93.56 202 GLU A N 1
ATOM 1694 C CA . GLU A 1 202 ? 66.273 6.674 -99.563 1.00 93.56 202 GLU A CA 1
ATOM 1695 C C . GLU A 1 202 ? 67.637 7.342 -99.801 1.00 93.56 202 GLU A C 1
ATOM 1697 O O . GLU A 1 202 ? 68.014 7.642 -100.932 1.00 93.56 202 GLU A O 1
ATOM 1702 N N . SER A 1 203 ? 68.437 7.530 -98.750 1.00 92.56 203 SER A N 1
ATOM 1703 C CA . SER A 1 203 ? 69.772 8.115 -98.890 1.00 92.56 203 SER A CA 1
ATOM 1704 C C . SER A 1 203 ? 70.707 7.233 -99.731 1.00 92.56 203 SER A C 1
ATOM 1706 O O . SER A 1 203 ? 71.484 7.752 -100.535 1.00 92.56 203 SER A O 1
ATOM 1708 N N . ALA A 1 204 ? 70.621 5.906 -99.587 1.00 92.62 204 ALA A N 1
ATOM 1709 C CA . ALA A 1 204 ? 71.415 4.943 -100.342 1.00 92.62 204 ALA A CA 1
ATOM 1710 C C . ALA A 1 204 ? 71.004 4.909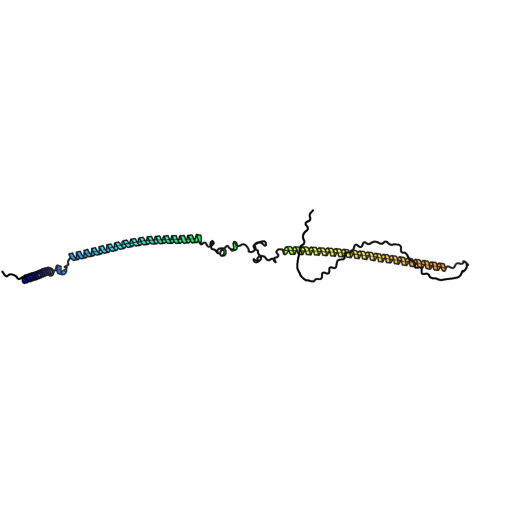 -101.820 1.00 92.62 204 ALA A C 1
ATOM 1712 O O . ALA A 1 204 ? 71.867 4.961 -102.695 1.00 92.62 204 ALA A O 1
ATOM 1713 N N . THR A 1 205 ? 69.700 4.904 -102.107 1.00 91.88 205 THR A N 1
ATOM 1714 C CA . THR A 1 205 ? 69.168 4.965 -103.477 1.00 91.88 205 THR A CA 1
ATOM 1715 C C . THR A 1 205 ? 69.508 6.291 -104.149 1.00 91.88 205 THR A C 1
ATOM 1717 O O . THR A 1 205 ? 70.020 6.273 -105.263 1.00 91.88 205 THR A O 1
ATOM 1720 N N . ARG A 1 206 ? 69.356 7.438 -103.467 1.00 92.06 206 ARG A N 1
ATOM 1721 C CA . ARG A 1 206 ? 69.811 8.746 -103.978 1.00 92.06 206 ARG A CA 1
ATOM 1722 C C . ARG A 1 206 ? 71.304 8.733 -104.308 1.00 92.06 206 ARG A C 1
ATOM 1724 O O . ARG A 1 206 ? 71.689 9.182 -105.383 1.00 92.06 206 ARG A O 1
ATOM 1731 N N . LYS A 1 207 ? 72.153 8.182 -103.430 1.00 93.12 207 LYS A N 1
ATOM 1732 C CA . LYS A 1 207 ? 73.597 8.028 -103.695 1.00 93.12 207 LYS A CA 1
ATOM 1733 C C . LYS A 1 207 ? 73.866 7.129 -104.905 1.00 93.12 207 LYS A C 1
ATOM 1735 O O . LYS A 1 207 ? 74.695 7.493 -105.735 1.00 93.12 207 LYS A O 1
ATOM 1740 N N . ALA A 1 208 ? 73.167 6.000 -105.028 1.00 90.50 208 ALA A N 1
ATOM 1741 C CA . ALA A 1 208 ? 73.298 5.079 -106.157 1.00 90.50 208 ALA A CA 1
ATOM 1742 C C . ALA A 1 208 ? 72.852 5.721 -107.481 1.00 90.50 208 ALA A C 1
ATOM 1744 O O . ALA A 1 208 ? 73.567 5.621 -108.473 1.00 90.50 208 ALA A O 1
ATOM 1745 N N . VAL A 1 209 ? 71.731 6.451 -107.485 1.00 90.81 209 VAL A N 1
ATOM 1746 C CA . VAL A 1 209 ? 71.255 7.226 -108.641 1.00 90.81 209 VAL A CA 1
ATOM 1747 C C . VAL A 1 209 ? 72.271 8.302 -109.015 1.00 90.81 209 VAL A C 1
ATOM 1749 O O . VAL A 1 209 ? 72.666 8.380 -110.173 1.00 90.81 209 VAL A O 1
ATOM 1752 N N . CYS A 1 210 ? 72.766 9.088 -108.054 1.00 89.81 210 CYS A N 1
ATOM 1753 C CA . CYS A 1 210 ? 73.809 10.084 -108.309 1.00 89.81 210 CYS A CA 1
ATOM 1754 C C . CYS A 1 210 ? 75.089 9.450 -108.877 1.00 89.81 210 CYS A C 1
ATOM 1756 O O . CYS A 1 210 ? 75.695 10.016 -109.785 1.00 89.81 210 CYS A O 1
ATOM 1758 N N . ALA A 1 211 ? 75.502 8.283 -108.374 1.00 89.19 211 ALA A N 1
ATOM 1759 C CA . ALA A 1 211 ? 76.651 7.545 -108.895 1.00 89.19 211 ALA A CA 1
ATOM 1760 C C . ALA A 1 211 ? 76.407 7.039 -110.327 1.00 89.19 211 ALA A C 1
ATOM 1762 O O . ALA A 1 211 ? 77.265 7.238 -111.183 1.00 89.19 211 ALA A O 1
ATOM 1763 N N . ALA A 1 212 ? 75.233 6.469 -110.611 1.00 87.06 212 ALA A N 1
ATOM 1764 C CA . ALA A 1 212 ? 74.845 6.016 -111.946 1.00 87.06 212 ALA A CA 1
ATOM 1765 C C . ALA A 1 212 ? 74.759 7.178 -112.949 1.00 87.06 212 ALA A C 1
ATOM 1767 O O . ALA A 1 212 ? 75.275 7.067 -114.056 1.00 87.06 212 ALA A O 1
ATOM 1768 N N . VAL A 1 213 ? 74.184 8.321 -112.556 1.00 87.06 213 VAL A N 1
ATOM 1769 C CA . VAL A 1 213 ? 74.150 9.546 -113.374 1.00 87.06 213 VAL A CA 1
ATOM 1770 C C . VAL A 1 213 ? 75.562 10.081 -113.611 1.00 87.06 213 VAL A C 1
ATOM 1772 O O . VAL A 1 213 ? 75.893 10.465 -114.730 1.00 87.06 213 VAL A O 1
ATOM 1775 N N . LYS A 1 214 ? 76.426 10.083 -112.587 1.00 87.50 214 LYS A N 1
ATOM 1776 C CA . LYS A 1 214 ? 77.834 10.485 -112.725 1.00 87.50 214 LYS A CA 1
ATOM 1777 C C . LYS A 1 214 ? 78.588 9.577 -113.699 1.00 87.50 214 LYS A C 1
ATOM 1779 O O . LYS A 1 214 ? 79.365 10.084 -114.503 1.00 87.50 214 LYS A O 1
ATOM 1784 N N . GLU A 1 215 ? 78.356 8.270 -113.640 1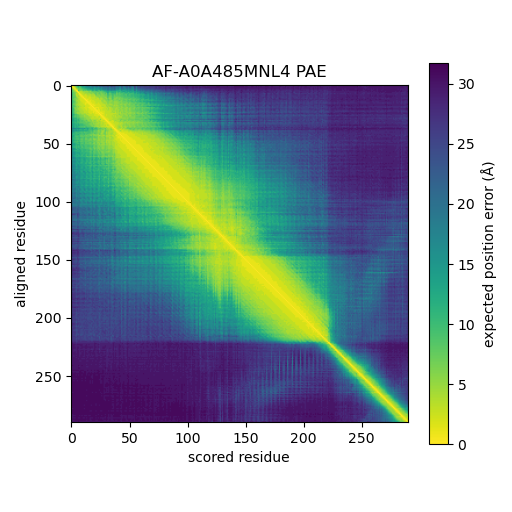.00 84.56 215 GLU A N 1
ATOM 1785 C CA . GLU A 1 215 ? 78.969 7.293 -114.542 1.00 84.56 215 GLU A CA 1
ATOM 1786 C C . GLU A 1 215 ? 78.433 7.414 -115.974 1.00 84.56 215 GLU A C 1
ATOM 1788 O O . GLU A 1 215 ? 79.209 7.459 -116.923 1.00 84.56 215 GLU A O 1
ATOM 1793 N N . PHE A 1 216 ? 77.120 7.590 -116.141 1.00 80.75 216 PHE A N 1
ATOM 1794 C CA . PHE A 1 216 ? 76.505 7.892 -117.434 1.00 80.75 216 PHE A CA 1
ATOM 1795 C C . PHE A 1 216 ? 77.087 9.171 -118.052 1.00 80.75 216 PHE A C 1
ATOM 1797 O O . PHE A 1 216 ? 77.490 9.172 -119.213 1.00 80.75 216 PHE A O 1
ATOM 1804 N N . ASN A 1 217 ? 77.216 10.243 -117.266 1.00 81.88 217 ASN A N 1
ATOM 1805 C CA . ASN A 1 217 ? 77.836 11.490 -117.714 1.00 81.88 217 ASN A CA 1
ATOM 1806 C C . ASN A 1 217 ? 79.318 11.306 -118.080 1.00 81.88 217 ASN A C 1
ATOM 1808 O O . ASN A 1 217 ? 79.775 11.909 -119.045 1.00 81.88 217 ASN A O 1
ATOM 1812 N N . ARG A 1 218 ? 80.071 10.458 -117.365 1.00 78.56 218 ARG A N 1
ATOM 1813 C CA . ARG A 1 218 ? 81.452 10.103 -117.738 1.00 78.56 218 ARG A CA 1
ATOM 1814 C C . ARG A 1 218 ? 81.518 9.353 -119.064 1.00 78.56 218 ARG A C 1
ATOM 1816 O O . ARG A 1 218 ? 82.333 9.712 -119.906 1.00 78.56 218 ARG A O 1
ATOM 1823 N N . ASN A 1 219 ? 80.642 8.374 -119.271 1.00 74.25 219 ASN A N 1
ATOM 1824 C CA . ASN A 1 219 ? 80.576 7.598 -120.510 1.00 74.25 219 ASN A CA 1
ATOM 1825 C C . ASN A 1 219 ? 80.172 8.453 -121.721 1.00 74.25 219 ASN A C 1
ATOM 1827 O O . ASN A 1 219 ? 80.651 8.202 -122.821 1.00 74.25 219 ASN A O 1
ATOM 1831 N N . GLN A 1 220 ? 79.361 9.500 -121.528 1.00 67.38 220 GLN A N 1
ATOM 1832 C CA . GLN A 1 220 ? 79.071 10.492 -122.574 1.00 67.38 220 GLN A CA 1
ATOM 1833 C C . GLN A 1 220 ? 80.259 11.417 -122.904 1.00 67.38 220 GLN A C 1
ATOM 1835 O O . GLN A 1 220 ? 80.295 11.996 -123.986 1.00 67.38 220 GLN A O 1
ATOM 1840 N N . VAL A 1 221 ? 81.214 11.580 -121.983 1.00 60.62 221 VAL A N 1
ATOM 1841 C CA . VAL A 1 221 ? 82.371 12.485 -122.123 1.00 60.62 221 VAL A CA 1
ATOM 1842 C C . VAL A 1 221 ? 83.648 11.741 -122.550 1.00 60.62 221 VAL A C 1
ATOM 1844 O O . VAL A 1 221 ? 84.616 12.382 -122.956 1.00 60.62 221 VAL A O 1
ATOM 1847 N N . ALA A 1 222 ? 83.671 10.403 -122.521 1.00 44.97 222 ALA A N 1
ATOM 1848 C CA . ALA A 1 222 ? 84.791 9.613 -123.032 1.00 44.97 222 ALA A CA 1
ATOM 1849 C C . ALA A 1 222 ? 84.978 9.834 -124.556 1.00 44.97 222 ALA A C 1
ATOM 1851 O O . ALA A 1 222 ? 84.063 9.544 -125.330 1.00 44.97 222 ALA A O 1
ATOM 1852 N N . PRO A 1 223 ? 86.141 10.331 -125.024 1.00 44.56 223 PRO A N 1
ATOM 1853 C CA . PRO A 1 223 ? 86.376 10.578 -126.441 1.00 44.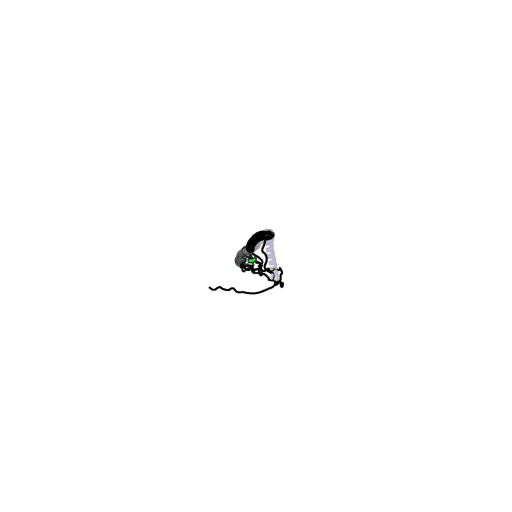56 223 PRO A CA 1
ATOM 1854 C C . PRO A 1 223 ? 86.915 9.314 -127.126 1.00 44.56 223 PRO A C 1
ATOM 1856 O O . PRO A 1 223 ? 87.993 8.830 -126.785 1.00 44.56 223 PRO A O 1
ATOM 1859 N N . GLY A 1 224 ? 86.187 8.795 -128.121 1.00 39.28 224 GLY A N 1
ATOM 1860 C CA . GLY A 1 224 ? 86.653 7.661 -128.924 1.00 39.28 224 GLY A CA 1
ATOM 1861 C C . GLY A 1 224 ? 85.714 7.195 -130.042 1.00 39.28 224 GLY A C 1
ATOM 1862 O O . GLY A 1 224 ? 85.282 6.056 -129.993 1.00 39.28 224 GLY A O 1
ATOM 1863 N N . THR A 1 225 ? 85.451 8.076 -131.023 1.00 29.84 225 THR A N 1
ATOM 1864 C CA . THR A 1 225 ? 85.370 7.789 -132.487 1.00 29.84 225 THR A CA 1
ATOM 1865 C C . THR A 1 225 ? 84.387 6.690 -133.013 1.00 29.84 225 THR A C 1
ATOM 1867 O O . THR A 1 225 ? 83.711 6.009 -132.259 1.00 29.84 225 THR A O 1
ATOM 1870 N N . PRO A 1 226 ? 84.100 6.632 -134.332 1.00 44.69 226 PRO A N 1
ATOM 1871 C CA . PRO A 1 226 ? 82.904 7.186 -134.974 1.00 44.69 226 PRO A CA 1
ATOM 1872 C C . PRO A 1 226 ? 81.892 6.117 -135.454 1.00 44.69 226 PRO A C 1
ATOM 1874 O O . PRO A 1 226 ? 82.268 5.014 -135.838 1.00 44.69 226 PRO A O 1
ATOM 1877 N N . GLN A 1 227 ? 80.616 6.485 -135.616 1.00 32.19 227 GLN A N 1
ATOM 1878 C CA . GLN A 1 227 ? 79.793 5.905 -136.686 1.00 32.19 227 GLN A CA 1
ATOM 1879 C C . GLN A 1 227 ? 79.149 7.015 -137.519 1.00 32.19 227 GLN A C 1
ATOM 1881 O O . GLN A 1 227 ? 78.452 7.891 -137.013 1.00 32.19 227 GLN A O 1
ATOM 1886 N N . SER A 1 228 ? 79.454 6.968 -138.814 1.00 27.59 228 SER A N 1
ATOM 1887 C CA . SER A 1 228 ? 78.832 7.752 -139.883 1.00 27.59 228 SER A CA 1
ATOM 1888 C C . SER A 1 228 ? 77.516 7.071 -140.339 1.00 27.59 228 SER A C 1
ATOM 1890 O O . SER A 1 228 ? 77.191 5.984 -139.864 1.00 27.59 228 SER A O 1
ATOM 1892 N N . PRO A 1 229 ? 76.729 7.685 -141.236 1.00 48.44 229 PRO A N 1
ATOM 1893 C CA . PRO A 1 229 ? 75.366 8.163 -141.020 1.00 48.44 229 PRO A CA 1
ATOM 1894 C C . PRO A 1 229 ? 74.276 7.161 -141.455 1.00 48.44 229 PRO A C 1
ATOM 1896 O O . PRO A 1 229 ? 74.540 6.238 -142.219 1.00 48.44 229 PRO A O 1
ATOM 1899 N N . ARG A 1 230 ? 73.011 7.407 -141.081 1.00 26.05 230 ARG A N 1
ATOM 1900 C CA . ARG A 1 230 ? 71.816 7.059 -141.886 1.00 26.05 230 ARG A CA 1
ATOM 1901 C C . ARG A 1 230 ? 70.648 8.011 -141.543 1.00 26.05 230 ARG A C 1
ATOM 1903 O O . ARG A 1 230 ? 70.670 8.623 -140.479 1.00 26.05 230 ARG A O 1
ATOM 1910 N N . PRO A 1 231 ? 69.729 8.269 -142.491 1.00 40.25 231 PRO A N 1
ATOM 1911 C CA . PRO A 1 231 ? 69.304 9.626 -142.821 1.00 40.25 231 PRO A CA 1
ATOM 1912 C C . PRO A 1 231 ? 68.079 10.119 -142.045 1.00 40.25 231 PRO A C 1
ATOM 1914 O O . PRO A 1 231 ? 67.251 9.353 -141.563 1.00 40.25 231 PRO A O 1
ATOM 1917 N N . LYS A 1 232 ? 67.973 11.450 -141.993 1.00 32.31 232 LYS A N 1
ATOM 1918 C CA . LYS A 1 232 ? 66.836 12.208 -141.473 1.00 32.31 232 LYS A CA 1
ATOM 1919 C C . LYS A 1 232 ? 65.633 12.054 -142.410 1.00 32.31 232 LYS A C 1
ATOM 1921 O O . LYS A 1 232 ? 65.668 12.570 -143.524 1.00 32.31 232 LYS A O 1
ATOM 1926 N N . SER A 1 233 ? 64.556 11.441 -141.930 1.00 32.41 233 SER A N 1
ATOM 1927 C CA . SER A 1 233 ? 63.194 11.771 -142.360 1.00 32.41 233 SER A CA 1
ATOM 1928 C C . SER A 1 233 ? 62.565 12.700 -141.320 1.00 32.41 233 SER A C 1
ATOM 1930 O O . SER A 1 233 ? 62.715 12.508 -140.115 1.00 32.41 233 SER A O 1
ATOM 1932 N N . GLN A 1 234 ? 61.950 13.763 -141.821 1.00 34.75 234 GLN A N 1
ATOM 1933 C CA . GLN A 1 234 ? 61.521 14.959 -141.105 1.00 34.75 234 GLN A CA 1
ATOM 1934 C C . GLN A 1 234 ? 60.348 14.729 -140.131 1.00 34.75 234 GLN A C 1
ATOM 1936 O O . GLN A 1 234 ? 59.412 13.996 -140.430 1.00 34.75 234 GLN A O 1
ATOM 1941 N N . ALA A 1 235 ? 60.466 15.396 -138.972 1.00 33.03 235 ALA A N 1
ATOM 1942 C CA . ALA A 1 235 ? 59.475 16.187 -138.219 1.00 33.03 235 ALA A CA 1
ATOM 1943 C C . ALA A 1 235 ? 58.024 16.220 -138.748 1.00 33.03 235 ALA A C 1
ATOM 1945 O O . ALA A 1 235 ? 57.831 16.376 -139.944 1.00 33.03 235 ALA A O 1
ATOM 1946 N N . GLN A 1 236 ? 56.938 16.259 -137.969 1.00 37.84 236 GLN A N 1
ATOM 1947 C CA . GLN A 1 236 ? 56.589 16.479 -136.545 1.00 37.84 236 GLN A CA 1
ATOM 1948 C C . GLN A 1 236 ? 55.049 16.214 -136.491 1.00 37.84 236 GLN A C 1
ATOM 1950 O O . GLN A 1 236 ? 54.406 16.387 -137.531 1.00 37.84 236 GLN A O 1
ATOM 1955 N N . PRO A 1 237 ? 54.418 15.810 -135.365 1.00 36.25 237 PRO A N 1
ATOM 1956 C CA . PRO A 1 237 ? 54.101 16.798 -134.331 1.00 36.25 237 PRO A CA 1
ATOM 1957 C C . PRO A 1 237 ? 54.171 16.304 -132.878 1.00 36.25 237 PRO A C 1
ATOM 1959 O O . PRO A 1 237 ? 53.850 15.170 -132.528 1.00 36.25 237 PRO A O 1
ATOM 1962 N N . PHE A 1 238 ? 54.526 17.250 -132.015 1.00 38.12 238 PHE A N 1
ATOM 1963 C CA . PHE A 1 238 ? 54.320 17.238 -130.576 1.00 38.12 238 PHE A CA 1
ATOM 1964 C C . PHE A 1 238 ? 52.818 17.218 -130.241 1.00 38.12 238 PHE A C 1
ATOM 1966 O O . PHE A 1 238 ? 52.101 18.174 -130.527 1.00 38.12 238 PHE A O 1
ATOM 1973 N N . THR A 1 239 ? 52.357 16.153 -129.584 1.00 34.62 239 THR A N 1
ATOM 1974 C CA . THR A 1 239 ? 51.168 16.176 -128.719 1.00 34.62 239 THR A CA 1
ATOM 1975 C C . THR A 1 239 ? 51.534 15.474 -127.413 1.00 34.62 239 THR A C 1
ATOM 1977 O O . THR A 1 239 ? 51.700 14.259 -127.348 1.00 34.62 239 THR A O 1
ATOM 1980 N N . GLY A 1 240 ? 51.752 16.264 -126.361 1.00 38.22 240 GLY A N 1
ATOM 1981 C CA . GLY A 1 240 ? 51.934 15.751 -125.009 1.00 38.22 240 GLY A CA 1
ATOM 1982 C C . GLY A 1 240 ? 50.599 15.249 -124.469 1.00 38.22 240 GLY A C 1
ATOM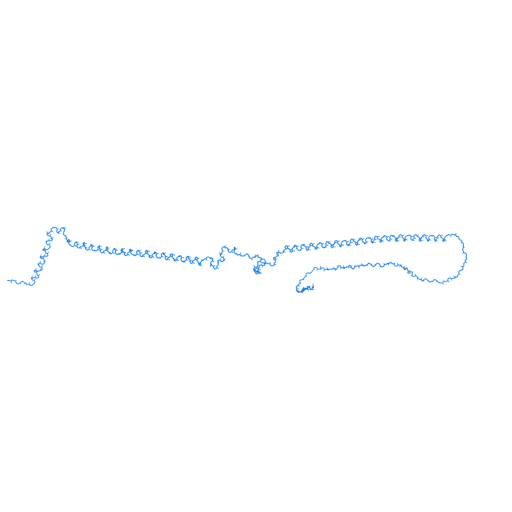 1983 O O . GLY A 1 240 ? 49.814 16.028 -123.940 1.00 38.22 240 GLY A O 1
ATOM 1984 N N . SER A 1 241 ? 50.339 13.951 -124.606 1.00 36.03 241 SER A N 1
ATOM 1985 C CA . SER A 1 241 ? 49.300 13.271 -123.836 1.00 36.03 241 SER A CA 1
ATOM 1986 C C . SER A 1 241 ? 49.864 12.958 -122.453 1.00 36.03 241 SER A C 1
ATOM 1988 O O . SER A 1 241 ? 50.766 12.132 -122.322 1.00 36.03 241 SER A O 1
ATOM 1990 N N . HIS A 1 242 ? 49.316 13.596 -121.418 1.00 40.75 242 HIS A N 1
ATOM 1991 C CA . HIS A 1 242 ? 49.489 13.174 -120.030 1.00 40.75 242 HIS A CA 1
ATOM 1992 C C . HIS A 1 242 ? 49.172 11.675 -119.914 1.00 40.75 242 HIS A C 1
ATOM 1994 O O . HIS A 1 242 ? 48.042 11.256 -120.156 1.00 40.75 242 HIS A O 1
ATOM 2000 N N . HIS A 1 243 ? 50.169 10.867 -119.557 1.00 39.94 243 HIS A N 1
ATOM 2001 C CA . HIS A 1 243 ? 49.953 9.502 -119.093 1.00 39.94 243 HIS A CA 1
ATOM 2002 C C . HIS A 1 243 ? 50.135 9.496 -117.578 1.00 39.94 243 HIS A C 1
ATOM 2004 O O . HIS A 1 243 ? 51.247 9.602 -117.060 1.00 39.94 243 HIS A O 1
ATOM 2010 N N . THR A 1 244 ? 49.010 9.422 -116.871 1.00 40.16 244 THR A N 1
ATOM 2011 C CA . THR A 1 244 ? 48.951 9.149 -115.438 1.00 40.16 244 THR A CA 1
ATOM 2012 C C . THR A 1 244 ? 49.468 7.733 -115.210 1.00 40.16 244 THR A C 1
ATOM 2014 O O . THR A 1 244 ? 48.791 6.758 -115.528 1.00 40.16 244 THR A O 1
ATOM 2017 N N . ILE A 1 245 ? 50.682 7.607 -114.677 1.00 41.81 245 ILE A N 1
ATOM 2018 C CA . ILE A 1 245 ? 51.221 6.317 -114.245 1.00 41.81 245 ILE A CA 1
ATOM 2019 C C . ILE A 1 245 ? 50.577 5.985 -112.896 1.00 41.81 245 ILE A C 1
ATOM 2021 O O . ILE A 1 245 ? 50.980 6.497 -111.853 1.00 41.81 245 ILE A O 1
ATOM 2025 N N . HIS A 1 246 ? 49.561 5.123 -112.924 1.00 34.00 246 HIS A N 1
ATOM 2026 C CA . HIS A 1 246 ? 49.103 4.407 -111.738 1.00 34.00 246 HIS A CA 1
ATOM 2027 C C . HIS A 1 246 ? 50.220 3.458 -111.279 1.00 34.00 246 HIS A C 1
ATOM 2029 O O . HIS A 1 246 ? 50.439 2.403 -111.869 1.00 34.00 246 HIS A O 1
ATOM 2035 N N . MET A 1 247 ? 50.933 3.831 -110.215 1.00 36.88 247 MET A N 1
ATOM 2036 C CA . MET A 1 247 ? 51.748 2.893 -109.444 1.00 36.88 247 MET A CA 1
ATOM 2037 C C . MET A 1 247 ? 50.812 2.094 -108.537 1.00 36.88 247 MET A C 1
ATOM 2039 O O . MET A 1 247 ? 50.388 2.560 -107.481 1.00 36.88 247 MET A O 1
ATOM 2043 N N . ALA A 1 248 ? 50.449 0.897 -108.992 1.00 34.09 248 ALA A N 1
ATOM 2044 C CA . ALA A 1 248 ? 49.780 -0.099 -108.173 1.00 34.09 248 ALA A CA 1
ATOM 2045 C C . ALA A 1 248 ? 50.754 -0.590 -107.088 1.00 34.09 248 ALA A C 1
ATOM 2047 O O . ALA A 1 248 ? 51.730 -1.278 -107.382 1.00 34.09 248 ALA A O 1
ATOM 2048 N N . LEU A 1 249 ? 50.493 -0.214 -105.834 1.00 35.59 249 LEU A N 1
ATOM 2049 C CA . LEU A 1 249 ? 51.117 -0.820 -104.659 1.00 35.59 249 LEU A CA 1
ATOM 2050 C C . LEU A 1 249 ? 50.535 -2.234 -104.466 1.00 35.59 249 LEU A C 1
ATOM 2052 O O . LEU A 1 249 ? 49.314 -2.366 -104.359 1.00 35.59 249 LEU A O 1
ATOM 2056 N N . PRO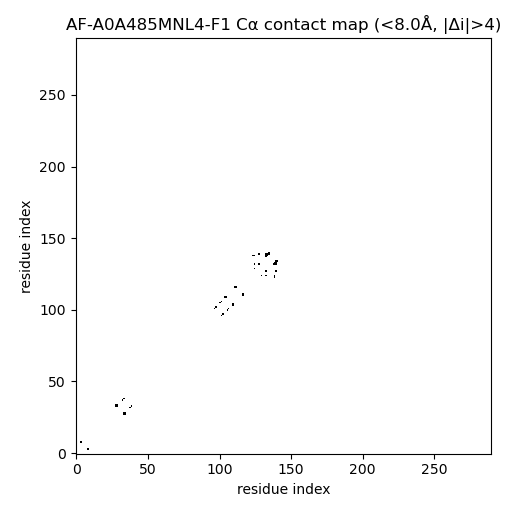 A 1 250 ? 51.366 -3.290 -104.435 1.00 38.09 250 PRO A N 1
ATOM 2057 C CA . PRO A 1 250 ? 50.903 -4.642 -104.162 1.00 38.09 250 PRO A CA 1
ATOM 2058 C C . PRO A 1 250 ? 50.489 -4.794 -102.693 1.00 38.09 250 PRO A C 1
ATOM 2060 O O . PRO A 1 250 ? 51.069 -4.190 -101.793 1.00 38.09 250 PRO A O 1
ATOM 2063 N N . GLY A 1 251 ? 49.448 -5.603 -102.494 1.00 39.38 251 GLY A N 1
ATOM 2064 C CA . GLY A 1 251 ? 48.690 -5.759 -101.258 1.00 39.38 251 GLY A CA 1
ATOM 2065 C C . GLY A 1 251 ? 49.513 -5.999 -99.992 1.00 39.38 251 GLY A C 1
ATOM 2066 O O . GLY A 1 251 ? 50.387 -6.861 -99.940 1.00 39.38 251 GLY A O 1
ATOM 2067 N N . ALA A 1 252 ? 49.126 -5.280 -98.939 1.00 33.56 252 ALA A N 1
ATOM 2068 C CA . ALA A 1 252 ? 49.417 -5.618 -97.558 1.00 33.56 252 ALA A CA 1
ATOM 2069 C C . ALA A 1 252 ? 48.086 -5.880 -96.845 1.00 33.56 252 ALA A C 1
ATOM 2071 O O . ALA A 1 252 ? 47.127 -5.120 -96.974 1.00 33.56 252 ALA A O 1
ATOM 2072 N N . ALA A 1 253 ? 48.049 -7.018 -96.163 1.00 32.31 253 ALA A N 1
ATOM 2073 C CA . ALA A 1 253 ? 46.900 -7.622 -95.522 1.00 32.31 253 ALA A CA 1
ATOM 2074 C C . ALA A 1 253 ? 46.104 -6.657 -94.632 1.00 32.31 253 ALA A C 1
ATOM 2076 O O . ALA A 1 253 ? 46.647 -5.966 -93.770 1.00 32.31 253 ALA A O 1
ATOM 2077 N N . LEU A 1 254 ? 44.784 -6.709 -94.800 1.00 31.59 254 LEU A N 1
ATOM 2078 C CA . LEU A 1 254 ? 43.813 -6.263 -93.816 1.00 31.59 254 LEU A CA 1
ATOM 2079 C C . LEU A 1 254 ? 43.966 -7.164 -92.577 1.00 31.59 254 LEU A C 1
ATOM 2081 O O . LEU A 1 254 ? 43.411 -8.259 -92.530 1.00 31.59 254 LEU A O 1
ATOM 2085 N N . VAL A 1 255 ? 44.749 -6.742 -91.585 1.00 34.12 255 VAL A N 1
ATOM 2086 C CA . VAL A 1 255 ? 44.641 -7.322 -90.243 1.00 34.12 255 VAL A CA 1
ATOM 2087 C C . VAL A 1 255 ? 43.355 -6.765 -89.651 1.00 34.12 255 VAL A C 1
ATOM 2089 O O . VAL A 1 255 ? 43.283 -5.596 -89.273 1.00 34.12 255 VAL A O 1
ATOM 2092 N N . GLN A 1 256 ? 42.320 -7.603 -89.613 1.00 28.62 256 GLN A N 1
ATOM 2093 C CA . GLN A 1 256 ? 41.178 -7.396 -88.737 1.00 28.62 256 GLN A CA 1
ATOM 2094 C C . GLN A 1 256 ? 41.702 -7.389 -87.300 1.00 28.62 256 GLN A C 1
ATOM 2096 O O . GLN A 1 256 ? 41.959 -8.433 -86.708 1.00 28.62 256 GLN A O 1
ATOM 2101 N N . ILE A 1 257 ? 41.891 -6.199 -86.742 1.00 34.28 257 ILE A N 1
ATOM 2102 C CA . ILE A 1 257 ? 41.829 -6.036 -85.298 1.00 34.28 257 ILE A CA 1
ATOM 2103 C C . ILE A 1 257 ? 40.338 -6.088 -84.981 1.00 34.28 257 ILE A C 1
ATOM 2105 O O . ILE A 1 257 ? 39.606 -5.134 -85.249 1.00 34.28 257 ILE A O 1
ATOM 2109 N N . GLU A 1 258 ? 39.873 -7.217 -84.452 1.00 27.42 258 GLU A N 1
ATOM 2110 C CA . GLU A 1 258 ? 38.635 -7.240 -83.683 1.00 27.42 258 GLU A CA 1
ATOM 2111 C C . GLU A 1 258 ? 38.839 -6.335 -82.461 1.00 27.42 258 GLU A C 1
ATOM 2113 O O . GLU A 1 258 ? 39.282 -6.753 -81.393 1.00 27.42 258 GLU A O 1
ATOM 2118 N N . CYS A 1 259 ? 38.536 -5.049 -82.627 1.00 29.33 259 CYS A N 1
ATOM 2119 C CA . CYS A 1 259 ? 38.175 -4.201 -81.509 1.00 29.33 259 CYS A CA 1
ATOM 2120 C C . CYS A 1 259 ? 36.830 -4.716 -80.997 1.00 29.33 259 CYS A C 1
ATOM 2122 O O . CYS A 1 259 ? 35.776 -4.371 -81.534 1.00 29.33 259 CYS A O 1
ATOM 2124 N N . ALA A 1 260 ? 36.864 -5.554 -79.960 1.00 34.81 260 ALA A N 1
ATOM 2125 C CA . ALA A 1 260 ? 35.700 -5.762 -79.113 1.00 34.81 260 ALA A CA 1
ATOM 2126 C C . ALA A 1 260 ? 35.155 -4.379 -78.699 1.00 34.81 260 ALA A C 1
ATOM 2128 O O . ALA A 1 260 ? 35.951 -3.499 -78.348 1.00 34.81 260 ALA A O 1
ATOM 2129 N N . PRO A 1 261 ? 33.834 -4.139 -78.765 1.00 36.44 261 PRO A N 1
ATOM 2130 C CA . PRO A 1 261 ? 33.286 -2.834 -78.445 1.00 36.44 261 PRO A CA 1
ATOM 2131 C C . PRO A 1 261 ? 33.632 -2.478 -76.999 1.00 36.44 261 PRO A C 1
ATOM 2133 O O . PRO A 1 261 ? 33.208 -3.146 -76.053 1.00 36.44 261 PRO A O 1
ATOM 2136 N N . ALA A 1 262 ? 34.388 -1.391 -76.840 1.00 36.78 262 ALA A N 1
ATOM 2137 C CA . ALA A 1 262 ? 34.454 -0.652 -75.596 1.00 36.78 262 ALA A CA 1
ATOM 2138 C C . ALA A 1 262 ? 33.017 -0.270 -75.229 1.00 36.78 262 ALA A C 1
ATOM 2140 O O . ALA A 1 262 ? 32.399 0.588 -75.862 1.00 36.78 262 ALA A O 1
ATOM 2141 N N . ARG A 1 263 ? 32.455 -0.960 -74.236 1.00 36.56 263 ARG A N 1
ATOM 2142 C CA . ARG A 1 263 ? 31.183 -0.578 -73.638 1.00 36.56 263 ARG A CA 1
ATOM 2143 C C . ARG A 1 263 ? 31.408 0.790 -73.004 1.00 36.56 263 ARG A C 1
ATOM 2145 O O . ARG A 1 263 ? 32.166 0.910 -72.044 1.00 36.56 263 ARG A O 1
ATOM 2152 N N . ALA A 1 264 ? 30.814 1.815 -73.605 1.00 34.28 264 ALA A N 1
ATOM 2153 C CA . ALA A 1 264 ? 30.818 3.163 -73.069 1.00 34.28 264 ALA A CA 1
ATOM 2154 C C . ALA A 1 264 ? 30.337 3.123 -71.606 1.00 34.28 264 ALA A C 1
ATOM 2156 O O . ALA A 1 264 ? 29.316 2.482 -71.331 1.00 34.28 264 ALA A O 1
ATOM 2157 N N . PRO A 1 265 ? 31.026 3.778 -70.657 1.00 42.47 265 PRO A N 1
ATOM 2158 C CA . PRO A 1 265 ? 30.385 4.127 -69.408 1.00 42.47 265 PRO A CA 1
ATOM 2159 C C . PRO A 1 265 ? 29.321 5.167 -69.756 1.00 42.47 265 PRO A C 1
ATOM 2161 O O . PRO A 1 265 ? 29.639 6.254 -70.241 1.00 42.47 265 PRO A O 1
ATOM 2164 N N . GLU A 1 266 ? 28.050 4.824 -69.557 1.00 34.69 266 GLU A N 1
ATOM 2165 C CA . GLU A 1 266 ? 27.011 5.840 -69.532 1.00 34.69 266 GLU A CA 1
ATOM 2166 C C . GLU A 1 266 ? 27.383 6.855 -68.451 1.00 34.69 266 GLU A C 1
ATOM 2168 O O . GLU A 1 266 ? 27.480 6.533 -67.265 1.00 34.69 266 GLU A O 1
ATOM 2173 N N . LEU A 1 267 ? 27.639 8.087 -68.885 1.00 39.88 267 LEU A N 1
ATOM 2174 C CA . LEU A 1 267 ? 27.710 9.251 -68.020 1.00 39.88 267 LEU A CA 1
ATOM 2175 C C . LEU A 1 267 ? 26.305 9.492 -67.458 1.00 39.88 267 LEU A C 1
ATOM 2177 O O . LEU A 1 267 ? 25.543 10.311 -67.962 1.00 39.88 267 LEU A O 1
ATOM 2181 N N . GLY A 1 268 ? 25.964 8.750 -66.406 1.00 35.62 268 GLY A N 1
ATOM 2182 C CA . GLY A 1 268 ? 24.842 9.052 -65.536 1.00 35.62 268 GLY A CA 1
ATOM 2183 C C . GLY A 1 268 ? 25.144 10.333 -64.770 1.00 35.62 268 GLY A C 1
ATOM 2184 O O . GLY A 1 268 ? 25.810 10.316 -63.735 1.00 35.62 268 GLY A O 1
ATOM 2185 N N . SER A 1 269 ? 24.662 11.457 -65.293 1.00 40.56 269 SER A N 1
ATOM 2186 C CA . SER A 1 269 ? 24.585 12.728 -64.586 1.00 40.56 269 SER A CA 1
ATOM 2187 C C . SER A 1 269 ? 23.652 12.587 -63.379 1.00 40.56 269 SER A C 1
ATOM 2189 O O . SER A 1 269 ? 22.438 12.757 -63.494 1.00 40.56 269 SER A O 1
ATOM 2191 N N . LEU A 1 270 ? 24.198 12.287 -62.203 1.00 41.16 270 LEU A N 1
ATOM 2192 C CA . LEU A 1 270 ? 23.480 12.460 -60.942 1.00 41.16 270 LEU A CA 1
ATOM 2193 C C . LEU A 1 270 ? 23.561 13.933 -60.539 1.00 41.16 270 LEU A C 1
ATOM 2195 O O . LEU A 1 270 ? 24.420 14.361 -59.771 1.00 41.16 270 LEU A O 1
ATOM 2199 N N . GLY A 1 271 ? 22.646 14.713 -61.116 1.00 35.53 271 GLY A N 1
ATOM 2200 C CA . GLY A 1 271 ? 22.242 15.996 -60.570 1.00 35.53 271 GLY A CA 1
ATOM 2201 C C . GLY A 1 271 ? 21.535 15.772 -59.237 1.00 35.53 271 GLY A C 1
ATOM 2202 O O . GLY A 1 271 ? 20.550 15.041 -59.152 1.00 35.53 271 GLY A O 1
ATOM 2203 N N . MET A 1 272 ? 22.053 16.409 -58.191 1.00 43.72 272 MET A N 1
ATOM 2204 C CA . MET A 1 272 ? 21.317 16.622 -56.953 1.00 43.72 272 MET A CA 1
ATOM 2205 C C . MET A 1 272 ? 20.123 17.541 -57.232 1.00 43.72 272 MET A C 1
ATOM 2207 O O . MET A 1 272 ? 20.299 18.667 -57.689 1.00 43.72 272 MET A O 1
ATOM 2211 N N . GLY A 1 273 ? 18.916 17.072 -56.926 1.00 34.38 273 GLY A N 1
ATOM 2212 C CA . GLY A 1 273 ? 17.695 17.871 -56.963 1.00 34.38 273 GLY A CA 1
ATOM 2213 C C . GLY A 1 273 ? 16.577 17.137 -56.234 1.00 34.38 273 GLY A C 1
ATOM 2214 O O . GLY A 1 273 ? 16.117 16.097 -56.691 1.00 34.38 273 GLY A O 1
ATOM 2215 N N . GLY A 1 274 ? 16.204 17.641 -55.057 1.00 40.06 274 GLY A N 1
ATOM 2216 C CA . GLY A 1 274 ? 15.152 17.073 -54.220 1.00 40.06 274 GLY A CA 1
ATOM 2217 C C . GLY A 1 274 ? 13.740 17.283 -54.774 1.00 40.06 274 GLY A C 1
ATOM 2218 O O . GLY A 1 274 ? 13.501 18.149 -55.611 1.00 40.06 274 GLY A O 1
ATOM 2219 N N . GLY A 1 275 ? 12.793 16.510 -54.246 1.00 33.56 275 GLY A N 1
ATOM 2220 C CA . GLY A 1 275 ? 11.363 16.659 -54.517 1.00 33.56 275 GLY A CA 1
ATOM 2221 C C . GLY A 1 275 ? 10.613 15.372 -54.201 1.00 33.56 275 GLY A C 1
ATOM 2222 O O . GLY A 1 275 ? 10.868 14.344 -54.816 1.00 33.56 275 GLY A O 1
ATOM 2223 N N . GLY A 1 276 ? 9.742 15.409 -53.194 1.00 36.12 276 GLY A N 1
ATOM 2224 C CA . GLY A 1 276 ? 8.990 14.249 -52.722 1.00 36.12 276 GLY A CA 1
ATOM 2225 C C . GLY A 1 276 ? 7.847 13.821 -53.646 1.00 36.12 276 GLY A C 1
ATOM 2226 O O . GLY A 1 276 ? 7.392 14.606 -54.468 1.00 36.12 276 GLY A O 1
ATOM 2227 N N . ALA A 1 277 ? 7.368 12.588 -53.443 1.00 36.34 277 ALA A N 1
ATOM 2228 C CA . ALA A 1 277 ? 5.952 12.206 -53.304 1.00 36.34 277 ALA A CA 1
ATOM 2229 C C . ALA A 1 277 ? 5.714 10.716 -53.645 1.00 36.34 277 ALA A C 1
ATOM 2231 O O . ALA A 1 277 ? 5.948 10.274 -54.760 1.00 36.34 277 ALA A O 1
ATOM 2232 N N . VAL A 1 278 ? 5.181 9.994 -52.651 1.00 38.56 278 VAL A N 1
ATOM 2233 C CA . VAL A 1 278 ? 3.983 9.129 -52.723 1.00 38.56 278 VAL A CA 1
ATOM 2234 C C . VAL A 1 278 ? 3.946 7.941 -53.715 1.00 38.56 278 VAL A C 1
ATOM 2236 O O . VAL A 1 278 ? 3.716 8.110 -54.902 1.00 38.56 278 VAL A O 1
ATOM 2239 N N . GLY A 1 279 ? 3.905 6.724 -53.144 1.00 35.66 279 GLY A N 1
ATOM 2240 C CA . GLY A 1 279 ? 2.769 5.801 -53.340 1.00 35.66 279 GLY A CA 1
ATOM 2241 C C . GLY A 1 279 ? 2.887 4.621 -54.322 1.00 35.66 279 GLY A C 1
ATOM 2242 O O . GLY A 1 279 ? 2.906 4.831 -55.523 1.00 35.66 279 GLY A O 1
ATOM 2243 N N . LEU A 1 280 ? 2.711 3.403 -53.762 1.00 36.66 280 LEU A N 1
ATOM 2244 C CA . LEU A 1 280 ? 2.070 2.197 -54.355 1.00 36.66 280 LEU A CA 1
ATOM 2245 C C . LEU A 1 280 ? 2.839 1.506 -55.514 1.00 36.66 280 LEU A C 1
ATOM 2247 O O . LEU A 1 280 ? 3.427 2.151 -56.355 1.00 36.66 280 LEU A O 1
ATOM 2251 N N . SER A 1 281 ? 2.871 0.186 -55.719 1.00 35.16 281 SER A N 1
ATOM 2252 C CA . SER A 1 281 ? 2.269 -0.997 -55.099 1.00 35.16 281 SER A CA 1
ATOM 2253 C C . SER A 1 281 ? 2.900 -2.259 -55.737 1.00 35.16 281 SER A C 1
ATOM 2255 O O . SER A 1 281 ? 3.317 -2.202 -56.885 1.00 35.16 281 SER A O 1
ATOM 2257 N N . LYS A 1 282 ? 2.915 -3.377 -54.989 1.00 43.41 282 LYS A N 1
ATOM 2258 C CA . LYS A 1 282 ? 2.819 -4.802 -55.408 1.00 43.41 282 LYS A CA 1
ATOM 2259 C C . LYS A 1 282 ? 3.613 -5.307 -56.633 1.00 43.41 282 LYS A C 1
ATOM 2261 O O . LYS A 1 282 ? 3.299 -4.921 -57.743 1.00 43.41 282 LYS A O 1
ATOM 2266 N N . LEU A 1 283 ? 4.434 -6.350 -56.434 1.00 37.66 283 LEU A N 1
ATOM 2267 C CA . LEU A 1 283 ? 4.695 -7.472 -57.372 1.00 37.66 283 LEU A CA 1
ATOM 2268 C C . LEU A 1 283 ? 5.389 -8.604 -56.573 1.00 37.66 283 LEU A C 1
ATOM 2270 O O . LEU A 1 283 ? 6.500 -8.437 -56.088 1.00 37.66 283 LEU A O 1
ATOM 2274 N N . CYS A 1 284 ? 4.634 -9.579 -56.056 1.00 33.38 284 CYS A N 1
ATOM 2275 C CA . CYS A 1 284 ? 4.425 -10.929 -56.611 1.00 33.38 284 CYS A CA 1
ATOM 2276 C C . CYS A 1 284 ? 5.721 -11.734 -56.860 1.00 33.38 284 CYS A C 1
ATOM 2278 O O . CYS A 1 284 ? 6.450 -11.490 -57.815 1.00 33.38 284 CYS A O 1
ATOM 2280 N N . LYS A 1 285 ? 5.972 -12.718 -55.981 1.00 40.34 285 LYS A N 1
ATOM 2281 C CA . LYS A 1 285 ? 6.999 -13.767 -56.109 1.00 40.34 285 LYS A CA 1
ATOM 2282 C C . LYS A 1 285 ? 6.607 -14.764 -57.213 1.00 40.34 285 LYS A C 1
ATOM 2284 O O . LYS A 1 285 ? 5.437 -15.145 -57.238 1.00 40.34 285 LYS A O 1
ATOM 2289 N N . PRO A 1 286 ? 7.545 -15.306 -58.007 1.00 41.28 286 PRO A N 1
ATOM 2290 C CA . PRO A 1 286 ? 7.337 -16.579 -58.674 1.00 41.28 286 PRO A CA 1
ATOM 2291 C C . PRO A 1 286 ? 7.868 -17.729 -57.809 1.00 41.28 286 PRO A C 1
ATOM 2293 O O . PRO A 1 286 ? 9.026 -17.759 -57.392 1.00 41.28 286 PRO A O 1
ATOM 2296 N N . GLN A 1 287 ? 6.967 -18.669 -57.539 1.00 33.97 287 GLN A N 1
ATOM 2297 C CA . GLN A 1 287 ? 7.238 -20.014 -57.049 1.00 33.97 287 GLN A CA 1
ATOM 2298 C C . GLN A 1 287 ? 7.903 -20.797 -58.193 1.00 33.97 287 GLN A C 1
ATOM 2300 O O . GLN A 1 287 ? 7.314 -20.919 -59.265 1.00 33.97 287 GLN A O 1
ATOM 2305 N N . ILE A 1 288 ? 9.121 -21.299 -57.992 1.00 42.97 288 ILE A N 1
ATOM 2306 C CA . ILE A 1 288 ? 9.769 -22.204 -58.948 1.00 42.97 288 ILE A CA 1
ATOM 2307 C C . ILE A 1 288 ? 9.293 -23.621 -58.626 1.00 42.97 288 ILE A C 1
ATOM 2309 O O . ILE A 1 288 ? 9.517 -24.120 -57.524 1.00 42.97 288 ILE A O 1
ATOM 2313 N N . LEU A 1 289 ? 8.596 -24.224 -59.588 1.00 37.62 289 LEU A N 1
ATOM 2314 C CA . LEU A 1 289 ? 8.297 -25.648 -59.659 1.00 37.62 289 LEU A CA 1
ATOM 2315 C C . LEU A 1 289 ? 9.288 -26.261 -60.653 1.00 37.62 289 LEU A C 1
ATOM 2317 O O . LEU A 1 289 ? 9.225 -25.929 -61.838 1.00 37.62 289 LEU A O 1
ATOM 2321 N N . LEU A 1 290 ? 10.198 -27.090 -60.143 1.00 41.75 290 LEU A N 1
ATOM 2322 C CA . LEU A 1 290 ? 10.734 -28.331 -60.720 1.00 41.75 290 LEU A CA 1
ATOM 2323 C C . LEU A 1 290 ? 11.703 -28.947 -59.706 1.00 41.75 290 LEU A C 1
ATOM 2325 O O . LEU A 1 290 ? 12.613 -28.217 -59.254 1.00 41.75 290 LEU A O 1
#

pLDDT: mean 78.39, std 24.55, range [26.05, 98.5]

Sequence (290 aa):
MEIAQPRDLERYLSLAKRRHGELCRQKRIFNARNRIIGGDTDAWDAQVHDQKIKEATEKARHETFAAEMRQNDKITCILEGRERRDRKSLCKAINDFQQTFQKPETRREFDLSDPLALRKDLPARQSDNDIRNTVSGMQKFMGEDLNFHERKKFQEEQNREWSLQQQRERESARAHQRCAEDLYFKTRLQFDETAKHLQNLESATRKAVCAAVKEFNRNQVAPGTPQSPRPKSQAQPFTGSHHTIHMALPGAALVQIECAPARAPELGSLGMGGGGAVGLSKLCKPQILL

InterPro domains:
  IPR008805 RIB43A [PF05914] (8-224)
  IPR008805 RIB43A [PTHR14517] (1-225)

Radius of gyration: 89.24 Å; Cα contacts (8 Å, |Δi|>4): 28; chains: 1; bounding box: 174×46×258 Å

Organism: Lynx pardinus (NCBI:txid191816)

Secondary structure (DSSP, 8-state):
-----HHHHHHHHHHHHHHHHHHHHHHHHS-HHHHHH---HHHHHHHHHHHHHHHHHHHHHHHHHHHHHHHHHHHHHHHHHHHHHHHHHHHHHHHHHHHHH--GGGSTTHHHH-TTHHHHSPPS-S-TT-TT--GGGTS--TT--TTHHHHHHHHHHHHHHHHHHHHHHHHHHHHHHHHHHHHHHHHHHHHHHHHHHHHHHHHHHHHHHHHHHHHHHHHHH---------------------------PPP---------------------------------PPPP--

Mean predicted aligned error: 19.29 Å

Foldseek 3Di:
DDDDDPVVVVVVVVVVVVVVVVVVVCVQVVPPCCVPPNDDPVVVVVVVVVVVVVVVVVVVVVVVVVVVVVVVVVVVVVVVVVVVVVVVVVVVVVVVCCVPQVDCCNDPCSCVVPPCNVVPDDDLDPDPPDPSPDPVSVPDDPPDDPCVVVVVVVVVVVVVVVVVVVVVVVVVVVVVVVVVVVVVVVVVVVVVVVVVVVVVVVVVVVVVVVVVVVVVVVVVVDDDDDDDDDDDDDDDDDDDDDDDDPPDDDDDDDPPPPPDDPPDDPPPPPDDDDDDDDDDDDDDDDDDDD